Protein AF-A0A3C0GBS0-F1 (afdb_monomer)

Solvent-accessible surface area (backbone atoms only — not comparable to full-atom values): 14438 Å² total; per-residue (Å²): 130,91,87,61,101,63,53,74,68,55,52,52,36,52,54,53,23,63,65,28,54,64,51,6,51,81,78,34,72,90,53,14,66,63,43,13,46,50,54,47,49,54,54,41,52,76,70,68,55,56,69,68,63,50,49,54,25,48,50,40,38,49,49,36,77,45,90,68,83,64,88,48,73,69,35,23,46,39,34,36,63,70,51,45,59,59,36,38,94,57,34,73,56,54,54,50,50,52,49,54,50,40,48,75,70,72,44,94,72,72,57,72,62,60,48,45,50,53,49,45,46,41,56,71,74,74,50,79,67,68,36,69,68,45,47,74,71,29,45,63,44,29,52,50,50,45,51,51,48,53,53,50,50,54,51,52,54,52,48,52,54,49,51,54,50,51,54,51,54,61,68,76,42,56,64,60,57,51,54,50,48,55,54,51,50,52,53,49,54,52,52,53,49,54,52,46,40,53,52,26,52,51,50,43,53,52,42,50,54,51,50,54,51,41,60,72,62,48,54,77,50,55,79,41,86,90,35,57,81,54,50,64,63,49,53,54,51,51,52,53,43,51,53,52,38,54,53,27,56,58,69,57,50,79,83,80,79,89,123

pLDDT: mean 87.29, std 10.19, range [36.88, 96.12]

Mean predicted aligned error: 13.68 Å

Secondary structure (DSSP, 8-state):
--SS---HHHHHHHHHHHHHTTGGGGT-STTHHHHHHHHHHHHHHHTT--HHHHHHHHHHHHHHHSSSPP-SHHHHHHHHHHHGGGG-TTHHHHHHHHHHHHHHTT-----HHHHHHHHHHIIIII----SHHHHHHHHHHHHHHHHHHHHHHHHHHHHHHHHHHHHHHHHH-HHHHHHHHHHHHHHHHHHHHHHHHHHHHHHHHHHHHHHHHHHHHTHHHHTSGGGGGGHHHHHHHHHHHHHHHHHHHHHHS------

Sequence (259 aa):
METTDLTNVEVNSILIATWFMHSGFAVNYENHLNESLNLATDFLKNNGIDNENINKVLELITSAWGKDEPKSESEKIMKDVRTWFYASSDFEELLQLLRLELENFNKSVPDIDTWRLDYVEELRVRHRFYSDYAKENWQEQKEDNILSLISRLQKAEKTEKKEVLKARLKDESPQRAIQSLYRIELRNHIKLSDIADTKANILLSVNAIIISLLLANLLPKLDSPSNSYLIYPTVIFVLFSIASMIMSVLATRPKVDNA

Structure (mmCIF, N/CA/C/O backbone):
data_AF-A0A3C0GBS0-F1
#
_entry.id   AF-A0A3C0GBS0-F1
#
loop_
_atom_site.group_PDB
_atom_site.id
_atom_site.type_symbol
_atom_site.label_atom_id
_atom_site.label_alt_id
_atom_site.label_comp_id
_atom_site.label_asym_id
_atom_site.label_entity_id
_atom_site.label_seq_id
_atom_site.pdbx_PDB_ins_code
_atom_site.Cartn_x
_atom_site.Cartn_y
_atom_site.Cartn_z
_atom_site.occupancy
_atom_site.B_iso_or_equiv
_atom_site.auth_seq_id
_atom_site.auth_comp_id
_atom_site.auth_asym_id
_atom_site.auth_atom_id
_atom_site.pdbx_PDB_model_num
ATOM 1 N N . MET A 1 1 ? -14.561 -16.022 22.738 1.00 47.03 1 MET A N 1
ATOM 2 C CA . MET A 1 1 ? -15.507 -15.570 23.783 1.00 47.03 1 MET A CA 1
ATOM 3 C C . MET A 1 1 ? -15.629 -16.556 24.952 1.00 47.03 1 MET A C 1
ATOM 5 O O . MET A 1 1 ? -16.200 -16.168 25.953 1.00 47.03 1 MET A O 1
ATOM 9 N N . GLU A 1 2 ? -15.075 -17.778 24.883 1.00 39.88 2 GLU A N 1
ATOM 10 C CA . GLU A 1 2 ? -15.151 -18.775 25.979 1.00 39.88 2 GLU A CA 1
ATOM 11 C C . GLU A 1 2 ? -14.055 -18.650 27.061 1.00 39.88 2 GLU A C 1
ATOM 13 O O . GLU A 1 2 ? -14.042 -19.436 28.000 1.00 39.88 2 GLU A O 1
ATOM 18 N N . THR A 1 3 ? -13.127 -17.693 26.954 1.00 44.59 3 THR A N 1
ATOM 19 C CA . THR A 1 3 ? -11.916 -17.640 27.801 1.00 44.59 3 THR A CA 1
ATOM 20 C C . THR A 1 3 ? -11.884 -16.492 28.810 1.00 44.59 3 THR A C 1
ATOM 22 O O . THR A 1 3 ? -10.869 -16.303 29.473 1.00 44.59 3 THR A O 1
ATOM 25 N N . THR A 1 4 ? -12.958 -15.715 28.942 1.00 53.72 4 THR A N 1
ATOM 26 C CA . THR A 1 4 ? -13.029 -14.585 29.878 1.00 53.72 4 THR A CA 1
ATOM 27 C C . THR A 1 4 ? -14.162 -14.798 30.880 1.00 53.72 4 THR A C 1
ATOM 29 O O . THR A 1 4 ? -15.286 -15.080 30.471 1.00 53.72 4 THR A O 1
ATOM 32 N N . ASP A 1 5 ? -13.865 -14.644 32.178 1.00 58.81 5 ASP A N 1
ATOM 33 C CA . ASP A 1 5 ? -14.805 -14.678 33.321 1.00 58.81 5 ASP A CA 1
ATOM 34 C C . ASP A 1 5 ? -15.786 -13.482 33.287 1.00 58.81 5 ASP A C 1
ATOM 36 O O . ASP A 1 5 ? -15.882 -12.682 34.216 1.00 58.81 5 ASP A O 1
ATOM 40 N N . LEU A 1 6 ? -16.495 -13.305 32.172 1.00 64.81 6 LEU A N 1
ATOM 41 C CA . LEU A 1 6 ? -17.486 -12.254 31.983 1.00 64.81 6 LEU A CA 1
ATOM 42 C C . LEU A 1 6 ? -18.871 -12.787 32.314 1.00 64.81 6 LEU A C 1
ATOM 44 O O . LEU A 1 6 ? -19.249 -13.906 31.958 1.00 64.81 6 LEU A O 1
ATOM 48 N N . THR A 1 7 ? -19.669 -11.953 32.968 1.00 71.25 7 THR A N 1
ATOM 49 C CA . THR A 1 7 ? -21.075 -12.277 33.200 1.00 71.25 7 THR A CA 1
ATOM 50 C C . THR A 1 7 ? -21.844 -12.290 31.872 1.00 71.25 7 THR A C 1
ATOM 52 O O . THR A 1 7 ? -21.538 -11.533 30.950 1.00 71.25 7 THR A O 1
ATOM 55 N N . ASN A 1 8 ? -22.910 -13.093 31.765 1.00 72.00 8 ASN A N 1
ATOM 56 C CA . ASN A 1 8 ? -23.761 -13.120 30.560 1.00 72.00 8 ASN A CA 1
ATOM 57 C C . ASN A 1 8 ? -24.302 -11.726 30.167 1.00 72.00 8 ASN A C 1
ATOM 59 O O . ASN A 1 8 ? -24.538 -11.455 28.991 1.00 72.00 8 ASN A O 1
ATOM 63 N N . VAL A 1 9 ? -24.493 -10.831 31.142 1.00 67.81 9 VAL A N 1
ATOM 64 C CA . VAL A 1 9 ? -24.948 -9.448 30.916 1.00 67.81 9 VAL A CA 1
ATOM 65 C C . VAL A 1 9 ? -23.854 -8.594 30.263 1.00 67.81 9 VAL A C 1
ATOM 67 O O . VAL A 1 9 ? -24.142 -7.816 29.352 1.00 67.81 9 VAL A O 1
ATOM 70 N N . GLU A 1 10 ? -22.594 -8.764 30.667 1.00 78.50 10 GLU A N 1
ATOM 71 C CA . GLU A 1 10 ? -21.453 -8.073 30.053 1.00 78.50 10 GLU A CA 1
ATOM 72 C C . GLU A 1 10 ? -21.195 -8.569 28.631 1.00 78.50 10 GLU A C 1
ATOM 74 O O . GLU A 1 10 ? -21.000 -7.758 27.730 1.00 78.50 10 GLU A O 1
ATOM 79 N N . VAL A 1 11 ? -21.294 -9.881 28.400 1.00 84.69 11 VAL A N 1
ATOM 80 C CA . VAL A 1 11 ? -21.172 -10.481 27.060 1.00 84.69 11 VAL A CA 1
ATOM 81 C C . VAL A 1 11 ? -22.212 -9.902 26.096 1.00 84.69 11 VAL A C 1
ATOM 83 O O . VAL A 1 11 ? -21.865 -9.490 24.988 1.00 84.69 11 VAL A O 1
ATOM 86 N N . ASN A 1 12 ? -23.473 -9.802 26.527 1.00 87.38 12 ASN A N 1
ATOM 87 C CA . ASN A 1 12 ? -24.535 -9.207 25.713 1.00 87.38 12 ASN A CA 1
ATOM 88 C C . ASN A 1 12 ? -24.284 -7.720 25.439 1.00 87.38 12 ASN A C 1
ATOM 90 O O . ASN A 1 12 ? -24.487 -7.257 24.318 1.00 87.38 12 ASN A O 1
ATOM 94 N N . SER A 1 13 ? -23.799 -6.978 26.437 1.00 88.88 13 SER A N 1
ATOM 95 C CA . SER A 1 13 ? -23.481 -5.554 26.287 1.00 88.88 13 SER A CA 1
ATOM 96 C C . SER A 1 13 ? -22.357 -5.327 25.270 1.00 88.88 13 SER A C 1
ATOM 98 O O . SER A 1 13 ? -22.474 -4.453 24.413 1.00 88.88 13 SER A O 1
ATOM 100 N N . ILE A 1 14 ? -21.306 -6.156 25.305 1.00 90.50 14 ILE A N 1
ATOM 101 C CA . ILE A 1 14 ? -20.202 -6.128 24.332 1.00 90.50 14 ILE A CA 1
ATOM 102 C C . ILE A 1 14 ? -20.708 -6.458 22.924 1.00 90.50 14 ILE A C 1
ATOM 104 O O . ILE A 1 14 ? -20.345 -5.777 21.965 1.00 90.50 14 ILE A O 1
ATOM 108 N N . LEU A 1 15 ? -21.560 -7.478 22.780 1.00 91.75 15 LEU A N 1
ATOM 109 C CA . LEU A 1 15 ? -22.094 -7.884 21.479 1.00 91.75 15 LEU A CA 1
ATOM 110 C C . LEU A 1 15 ? -22.925 -6.766 20.839 1.00 91.75 15 LEU A C 1
ATOM 112 O O . LEU A 1 15 ? -22.716 -6.424 19.675 1.00 91.75 15 LEU A O 1
ATOM 116 N N . ILE A 1 16 ? -23.822 -6.158 21.617 1.00 91.75 16 ILE A N 1
ATOM 117 C CA . ILE A 1 16 ? -24.646 -5.037 21.157 1.00 91.75 16 ILE A CA 1
ATOM 118 C C . ILE A 1 16 ? -23.751 -3.846 20.798 1.00 91.75 16 ILE A C 1
ATOM 120 O O . ILE A 1 16 ? -23.901 -3.277 19.717 1.00 91.75 16 ILE A O 1
ATOM 124 N N . ALA A 1 17 ? -22.784 -3.497 21.652 1.00 93.31 17 ALA A N 1
ATOM 125 C CA . ALA A 1 17 ? -21.837 -2.422 21.363 1.00 93.31 17 ALA A CA 1
ATOM 126 C C . ALA A 1 17 ? -21.079 -2.671 20.047 1.00 93.31 17 ALA A C 1
ATOM 128 O O . ALA A 1 17 ? -20.947 -1.762 19.229 1.00 93.31 17 ALA A O 1
ATOM 129 N N . THR A 1 18 ? -20.659 -3.915 19.799 1.00 93.50 18 THR A N 1
ATOM 130 C CA . THR A 1 18 ? -19.964 -4.327 18.569 1.00 93.50 18 THR A CA 1
ATOM 131 C C . THR A 1 18 ? -20.835 -4.148 17.325 1.00 93.50 18 THR A C 1
ATOM 133 O O . THR A 1 18 ? -20.349 -3.685 16.297 1.00 93.50 18 THR A O 1
ATOM 136 N N . TRP A 1 19 ? -22.132 -4.459 17.391 1.00 92.94 19 TRP A N 1
ATOM 137 C CA . TRP A 1 19 ? -23.036 -4.260 16.251 1.00 92.94 19 TRP A CA 1
ATOM 138 C C . TRP A 1 19 ? -23.253 -2.785 15.920 1.00 92.94 19 TRP A C 1
ATOM 140 O O . TRP A 1 19 ? -23.293 -2.410 14.748 1.00 92.94 19 TRP A O 1
ATOM 150 N N . PHE A 1 20 ? -23.377 -1.937 16.942 1.00 93.81 20 PHE A N 1
ATOM 151 C CA . PHE A 1 20 ? -23.708 -0.529 16.739 1.00 93.81 20 PHE A CA 1
ATOM 152 C C . PHE A 1 20 ? -22.493 0.382 16.543 1.00 93.81 20 PHE A C 1
ATOM 154 O O . PHE A 1 20 ? -22.665 1.468 15.994 1.00 93.81 20 PHE A O 1
ATOM 161 N N . MET A 1 21 ? -21.270 -0.030 16.897 1.00 92.69 21 MET A N 1
ATOM 162 C CA . MET A 1 21 ? -20.093 0.855 16.874 1.00 92.69 21 MET A CA 1
ATOM 163 C C . MET A 1 21 ? -19.806 1.508 15.511 1.00 92.69 21 MET A C 1
ATOM 165 O O . MET A 1 21 ? -19.344 2.649 15.473 1.00 92.69 21 MET A O 1
ATOM 169 N N . HIS A 1 22 ? -20.095 0.809 14.408 1.00 92.00 22 HIS A N 1
ATOM 170 C CA . HIS A 1 22 ? -19.895 1.292 13.037 1.00 92.00 22 HIS A CA 1
ATOM 171 C C . HIS A 1 22 ? -21.199 1.749 12.362 1.00 92.00 22 HIS A C 1
ATOM 173 O O . HIS A 1 22 ? -21.159 2.284 11.257 1.00 92.00 22 HIS A O 1
ATOM 179 N N . SER A 1 23 ? -22.357 1.566 13.004 1.00 93.12 23 SER A N 1
ATOM 180 C CA . SER A 1 23 ? -23.668 1.826 12.389 1.00 93.12 23 SER A CA 1
ATOM 181 C C . SER A 1 23 ? -23.866 3.287 11.969 1.00 93.12 23 SER A C 1
ATOM 183 O O . SER A 1 23 ? -24.476 3.558 10.936 1.00 93.12 23 SER A O 1
ATOM 185 N N . GLY A 1 24 ? -23.278 4.234 12.700 1.00 91.62 24 GLY A N 1
ATOM 186 C CA . GLY A 1 24 ? -23.374 5.657 12.404 1.00 91.62 24 GLY A CA 1
ATOM 187 C C . GLY A 1 24 ? -22.706 6.086 11.098 1.00 91.62 24 GLY A C 1
ATOM 188 O O . GLY A 1 24 ? -23.105 7.107 10.537 1.00 91.62 24 GLY A O 1
ATOM 189 N N . PHE A 1 25 ? -21.773 5.296 10.544 1.00 91.00 25 PHE A N 1
ATOM 190 C CA . PHE A 1 25 ? -21.195 5.576 9.221 1.00 91.00 25 PHE A CA 1
ATOM 191 C C . PHE A 1 25 ? -22.247 5.551 8.103 1.00 91.00 25 PHE A C 1
ATOM 193 O O . PHE A 1 25 ? -22.072 6.231 7.096 1.00 91.00 25 PHE A O 1
ATOM 200 N N . ALA A 1 26 ? -23.356 4.823 8.287 1.00 91.31 26 ALA A N 1
ATOM 201 C CA . ALA A 1 26 ? -24.461 4.793 7.329 1.00 91.31 26 ALA A CA 1
ATOM 202 C C . ALA A 1 26 ? -25.272 6.103 7.292 1.00 91.31 26 ALA A C 1
ATOM 204 O O . ALA A 1 26 ? -25.971 6.359 6.314 1.00 91.31 26 ALA A O 1
ATOM 205 N N . VAL A 1 27 ? -25.197 6.917 8.350 1.00 91.56 27 VAL A N 1
ATOM 206 C CA . VAL A 1 27 ? -25.959 8.168 8.486 1.00 91.56 27 VAL A CA 1
ATOM 207 C C . VAL A 1 27 ? -25.070 9.371 8.195 1.00 91.56 27 VAL A C 1
ATOM 209 O O . VAL A 1 27 ? -25.410 10.217 7.370 1.00 91.56 27 VAL A O 1
ATOM 212 N N . ASN A 1 28 ? -23.921 9.457 8.868 1.00 90.31 28 ASN A N 1
ATOM 213 C CA . ASN A 1 28 ? -22.987 10.561 8.711 1.00 90.31 28 ASN A CA 1
ATOM 214 C C . ASN A 1 28 ? -21.557 10.083 8.963 1.00 90.31 28 ASN A C 1
ATOM 216 O O . ASN A 1 28 ? -21.224 9.651 10.062 1.00 90.31 28 ASN A O 1
ATOM 220 N N . TYR A 1 29 ? -20.692 10.219 7.959 1.00 87.19 29 TYR A N 1
ATOM 221 C CA . TYR A 1 29 ? -19.301 9.782 8.049 1.00 87.19 29 TYR A CA 1
ATOM 222 C C . TYR A 1 29 ? -18.487 10.566 9.095 1.00 87.19 29 TYR A C 1
ATOM 224 O O . TYR A 1 29 ? -17.715 9.988 9.862 1.00 87.19 29 TYR A O 1
ATOM 232 N N . GLU A 1 30 ? -18.660 11.888 9.166 1.00 87.88 30 GLU A N 1
ATOM 233 C CA . GLU A 1 30 ? -17.904 12.743 10.092 1.00 87.88 30 GLU A CA 1
ATOM 234 C C . GLU A 1 30 ? -18.424 12.635 11.527 1.00 87.88 30 GLU A C 1
ATOM 236 O O . GLU A 1 30 ? -17.636 12.606 12.470 1.00 87.88 30 GLU A O 1
ATOM 241 N N . ASN A 1 31 ? -19.744 12.513 11.686 1.00 91.62 31 ASN A N 1
ATOM 242 C CA . ASN A 1 31 ? -20.414 12.425 12.984 1.00 91.62 31 ASN A CA 1
ATOM 243 C C . ASN A 1 31 ? -20.781 10.984 13.389 1.00 91.62 31 ASN A C 1
ATOM 245 O O . ASN A 1 31 ? -21.651 10.787 14.238 1.00 91.62 31 ASN A O 1
ATOM 249 N N . HIS A 1 32 ? -20.134 9.974 12.794 1.00 92.50 32 HIS A N 1
ATOM 250 C CA . HIS A 1 32 ? -20.523 8.565 12.934 1.00 92.50 32 HIS A CA 1
ATOM 251 C C . HIS A 1 32 ? -20.622 8.109 14.394 1.00 92.50 32 HIS A C 1
ATOM 253 O O . HIS A 1 32 ? -21.493 7.313 14.719 1.00 92.50 32 HIS A O 1
ATOM 259 N N . LEU A 1 33 ? -19.780 8.626 15.295 1.00 92.69 33 LEU A N 1
ATOM 260 C CA . LEU A 1 33 ? -19.829 8.252 16.708 1.00 92.69 33 LEU A CA 1
ATOM 261 C C . LEU A 1 33 ? -21.163 8.641 17.361 1.00 92.69 33 LEU A C 1
ATOM 263 O O . LEU A 1 33 ? -21.812 7.795 17.969 1.00 92.69 33 LEU A O 1
ATOM 267 N N . ASN A 1 34 ? -21.596 9.895 17.211 1.00 94.12 34 ASN A N 1
ATOM 268 C CA . ASN A 1 34 ? -22.851 10.361 17.805 1.00 94.12 34 ASN A CA 1
ATOM 269 C C . ASN A 1 34 ? -24.060 9.670 17.163 1.00 94.12 34 ASN A C 1
ATOM 271 O O . ASN A 1 34 ? -24.994 9.299 17.869 1.00 94.12 34 ASN A O 1
ATOM 275 N N . GLU A 1 35 ? -24.022 9.431 15.849 1.00 95.00 35 GLU A N 1
ATOM 276 C CA . GLU A 1 35 ? -25.087 8.689 15.166 1.00 95.00 35 GLU A CA 1
ATOM 277 C C . GLU A 1 35 ? -25.162 7.229 15.636 1.00 95.00 35 GLU A C 1
ATOM 279 O O . GLU A 1 35 ? -26.254 6.732 15.905 1.00 95.00 35 GLU A O 1
ATOM 284 N N . SER A 1 36 ? -24.022 6.553 15.832 1.00 94.44 36 SER A N 1
ATOM 285 C CA . SER A 1 36 ? -23.977 5.200 16.408 1.00 94.44 36 SER A CA 1
ATOM 286 C C . SER A 1 36 ? -24.600 5.156 17.808 1.00 94.44 36 SER A C 1
ATOM 288 O O . SER A 1 36 ? -25.346 4.229 18.122 1.00 94.44 36 SER A O 1
ATOM 290 N N . LEU A 1 37 ? -24.325 6.162 18.649 1.00 93.81 37 LEU A N 1
ATOM 291 C CA . LEU A 1 37 ? -24.895 6.262 19.997 1.00 93.81 37 LEU A CA 1
ATOM 292 C C . LEU A 1 37 ? -26.411 6.503 19.961 1.00 93.81 37 LEU A C 1
ATOM 294 O O . LEU A 1 37 ? -27.146 5.879 20.730 1.00 93.81 37 LEU A O 1
ATOM 298 N N . ASN A 1 38 ? -26.891 7.357 19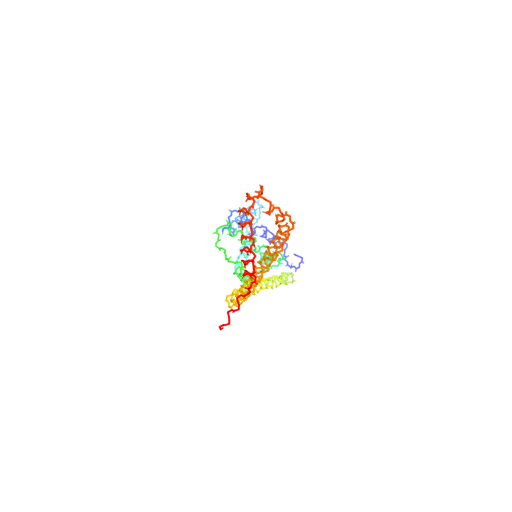.054 1.00 94.44 38 ASN A N 1
ATOM 299 C CA . ASN A 1 38 ? -28.321 7.607 18.866 1.00 94.44 38 ASN A CA 1
ATOM 300 C C . ASN A 1 38 ? -29.049 6.335 18.411 1.00 94.44 38 ASN A C 1
ATOM 302 O O . ASN A 1 38 ? -30.026 5.930 19.040 1.00 94.44 38 ASN A O 1
ATOM 306 N N . LEU A 1 39 ? -28.523 5.649 17.390 1.00 94.00 39 LEU A N 1
ATOM 307 C CA . LEU A 1 39 ? -29.093 4.402 16.869 1.00 94.00 39 LEU A CA 1
ATOM 308 C C . LEU A 1 39 ? -29.138 3.299 17.934 1.00 94.00 39 LEU A C 1
ATOM 310 O O . LEU A 1 39 ? -30.162 2.628 18.082 1.00 94.00 39 LEU A O 1
ATOM 314 N N . ALA A 1 40 ? -28.058 3.135 18.705 1.00 93.88 40 ALA A N 1
ATOM 315 C CA . ALA A 1 40 ? -28.015 2.177 19.807 1.00 93.88 40 ALA A CA 1
ATOM 316 C C . ALA A 1 40 ? -29.043 2.520 20.896 1.00 93.88 40 ALA A C 1
ATOM 318 O O . ALA A 1 40 ? -29.756 1.641 21.381 1.00 93.88 40 ALA A O 1
ATOM 319 N N . THR A 1 41 ? -29.157 3.802 21.257 1.00 93.88 41 THR A N 1
ATOM 320 C CA . THR A 1 41 ? -30.106 4.279 22.272 1.00 93.88 41 THR A CA 1
ATOM 321 C C . THR A 1 41 ? -31.548 4.019 21.852 1.00 93.88 41 THR A C 1
ATOM 323 O O . THR A 1 41 ? -32.328 3.478 22.638 1.00 93.88 41 THR A O 1
ATOM 326 N N . ASP A 1 42 ? -31.906 4.379 20.621 1.00 94.25 42 ASP A N 1
ATOM 327 C CA . ASP A 1 42 ? -33.261 4.210 20.100 1.00 94.25 42 ASP A CA 1
ATOM 328 C C . ASP A 1 42 ? -33.628 2.730 19.992 1.00 94.25 42 ASP A C 1
ATOM 330 O O . ASP A 1 42 ? -34.711 2.323 20.419 1.00 94.25 42 ASP A O 1
ATOM 334 N N . PHE A 1 43 ? -32.706 1.894 19.503 1.00 94.31 43 PHE A N 1
ATOM 335 C CA . PHE A 1 43 ? -32.910 0.451 19.443 1.00 94.31 43 PHE A CA 1
ATOM 336 C C . PHE A 1 43 ? -33.148 -0.146 20.835 1.00 94.31 43 PHE A C 1
ATOM 338 O O . PHE A 1 43 ? -34.116 -0.881 21.032 1.00 94.31 43 PHE A O 1
ATOM 345 N N . LEU A 1 44 ? -32.311 0.182 21.820 1.00 92.81 44 LEU A N 1
ATOM 346 C CA . LEU A 1 44 ? -32.420 -0.395 23.161 1.00 92.81 44 LEU A CA 1
ATOM 347 C C . LEU A 1 44 ? -33.664 0.087 23.917 1.00 92.81 44 LEU A C 1
ATOM 349 O O . LEU A 1 44 ? -34.328 -0.721 24.571 1.00 92.81 44 LEU A O 1
ATOM 353 N N . LYS A 1 45 ? -34.033 1.368 23.777 1.00 93.31 45 LYS A N 1
ATOM 354 C CA . LYS A 1 45 ? -35.274 1.911 24.351 1.00 93.31 45 LYS A CA 1
ATOM 355 C C . LYS A 1 45 ? -36.511 1.246 23.758 1.00 93.31 45 LYS A C 1
ATOM 357 O O . LYS A 1 45 ? -37.412 0.869 24.503 1.00 93.31 45 LYS A O 1
ATOM 362 N N . ASN A 1 46 ? -36.536 1.046 22.440 1.00 93.50 46 ASN A N 1
ATOM 363 C CA . ASN A 1 46 ? -37.650 0.379 21.760 1.00 93.50 46 ASN A CA 1
ATOM 364 C C . ASN A 1 46 ? -37.803 -1.094 22.173 1.00 93.50 46 ASN A C 1
ATOM 366 O O . ASN A 1 46 ? -38.905 -1.632 22.115 1.00 93.50 46 ASN A O 1
ATOM 370 N N . ASN A 1 47 ? -36.722 -1.731 22.632 1.00 91.81 47 ASN A N 1
ATOM 371 C CA . ASN A 1 47 ? -36.733 -3.093 23.169 1.00 91.81 47 ASN A CA 1
ATOM 372 C C . ASN A 1 47 ? -36.982 -3.158 24.691 1.00 91.81 47 ASN A C 1
ATOM 374 O O . ASN A 1 47 ? -36.959 -4.244 25.265 1.00 91.81 47 ASN A O 1
ATOM 378 N N . GLY A 1 48 ? -37.239 -2.024 25.354 1.00 89.75 48 GLY A N 1
ATOM 379 C CA . GLY A 1 48 ? -37.601 -1.982 26.774 1.00 89.75 48 GLY A CA 1
ATOM 380 C C . GLY A 1 48 ? -36.448 -2.256 27.745 1.00 89.75 48 GLY A C 1
ATOM 381 O O . GLY A 1 48 ? -36.704 -2.678 28.872 1.00 89.75 48 GLY A O 1
ATOM 382 N N . ILE A 1 49 ? -35.197 -2.037 27.328 1.00 90.88 49 ILE A N 1
ATOM 383 C CA . ILE A 1 49 ? -34.025 -2.192 28.203 1.00 90.88 49 ILE A CA 1
ATOM 384 C C . ILE A 1 49 ? -33.919 -1.000 29.164 1.00 90.88 49 ILE A C 1
ATOM 386 O O . ILE A 1 49 ? -34.257 0.135 28.822 1.00 90.88 49 ILE A O 1
ATOM 390 N N . ASP A 1 50 ? -33.464 -1.259 30.389 1.00 90.19 50 ASP A N 1
ATOM 391 C CA . ASP A 1 50 ? -33.257 -0.241 31.413 1.00 90.19 50 ASP A CA 1
ATOM 392 C C . ASP A 1 50 ? -32.132 0.744 31.051 1.00 90.19 50 ASP A C 1
ATOM 394 O O . ASP A 1 50 ? -31.148 0.410 30.389 1.00 90.19 50 ASP A O 1
ATOM 398 N N . ASN A 1 51 ? -32.258 1.981 31.537 1.00 88.94 51 ASN A N 1
ATOM 399 C CA . ASN A 1 51 ? -31.289 3.039 31.244 1.00 88.94 51 ASN A CA 1
ATOM 400 C C . ASN A 1 51 ? -29.875 2.733 31.773 1.00 88.94 51 ASN A C 1
ATOM 402 O O . ASN A 1 51 ? -28.911 3.267 31.231 1.00 88.94 51 ASN A O 1
ATOM 406 N N . GLU A 1 52 ? -29.724 1.900 32.808 1.00 88.81 52 GLU A N 1
ATOM 407 C CA . GLU A 1 52 ? -28.404 1.557 33.351 1.00 88.81 52 GLU A CA 1
ATOM 408 C C . GLU A 1 52 ? -27.616 0.693 32.357 1.00 88.81 52 GLU A C 1
ATOM 410 O O . GLU A 1 52 ? -26.469 1.005 32.032 1.00 88.81 52 GLU A O 1
ATOM 415 N N . ASN A 1 53 ? -28.245 -0.348 31.812 1.00 87.38 53 ASN A N 1
ATOM 416 C CA . ASN A 1 53 ? -27.643 -1.207 30.796 1.00 87.38 53 ASN A CA 1
ATOM 417 C C . ASN A 1 53 ? -27.453 -0.485 29.456 1.00 87.38 53 ASN A C 1
ATOM 419 O O . ASN A 1 53 ? -26.448 -0.714 28.784 1.00 87.38 53 ASN A O 1
ATOM 423 N N . ILE A 1 54 ? -28.352 0.439 29.093 1.00 90.88 54 ILE A N 1
ATOM 424 C CA . ILE A 1 54 ? -28.150 1.316 27.929 1.00 90.88 54 ILE A CA 1
ATOM 425 C C . ILE A 1 54 ? -26.866 2.129 28.096 1.00 90.88 54 ILE A C 1
ATOM 427 O O . ILE A 1 54 ? -26.019 2.119 27.205 1.00 90.88 54 ILE A O 1
ATOM 431 N N . ASN A 1 55 ? -26.683 2.780 29.247 1.00 91.44 55 ASN A N 1
ATOM 432 C CA . ASN A 1 55 ? -25.494 3.592 29.497 1.00 91.44 55 ASN A CA 1
ATOM 433 C C . ASN A 1 55 ? -24.205 2.764 29.419 1.00 91.44 55 ASN A C 1
ATOM 435 O O . ASN A 1 55 ? -23.248 3.219 28.800 1.00 91.44 55 ASN A O 1
ATOM 439 N N . LYS A 1 56 ? -24.199 1.523 29.931 1.00 90.12 56 LYS A N 1
ATOM 440 C CA . LYS A 1 56 ? -23.047 0.609 29.796 1.00 90.12 56 LYS A CA 1
ATOM 441 C C . LYS A 1 56 ? -22.682 0.350 28.331 1.00 90.12 56 LYS A C 1
ATOM 443 O O . LYS A 1 56 ? -21.511 0.407 27.972 1.00 90.12 56 LYS A O 1
ATOM 448 N N . VAL A 1 57 ? -23.667 0.100 27.464 1.00 92.56 57 VAL A N 1
ATOM 449 C CA . VAL A 1 57 ? -23.424 -0.105 26.022 1.00 92.56 57 VAL A CA 1
ATOM 450 C C . VAL A 1 57 ? -22.875 1.164 25.363 1.00 92.56 57 VAL A C 1
ATOM 452 O O . VAL A 1 57 ? -21.923 1.091 24.587 1.00 92.56 57 VAL A O 1
ATOM 455 N N . LEU A 1 58 ? -23.441 2.331 25.679 1.00 92.88 58 LEU A N 1
ATOM 456 C CA . LEU A 1 58 ? -22.995 3.612 25.120 1.00 92.88 58 LEU A CA 1
ATOM 457 C C . LEU A 1 58 ? -21.569 3.972 25.563 1.00 92.88 58 LEU A C 1
ATOM 459 O O . LEU A 1 58 ? -20.774 4.464 24.757 1.00 92.88 58 LEU A O 1
ATOM 463 N N . GLU A 1 59 ? -21.222 3.686 26.818 1.00 92.75 59 GLU A N 1
ATOM 464 C CA . GLU A 1 59 ? -19.865 3.844 27.342 1.00 92.75 59 GLU A CA 1
ATOM 465 C C . GLU A 1 59 ? -18.872 2.941 26.604 1.00 92.75 59 GLU A C 1
ATOM 467 O O . GLU A 1 59 ? -17.822 3.430 26.191 1.00 92.75 59 GLU A O 1
ATOM 472 N N . LEU A 1 60 ? -19.226 1.675 26.337 1.00 93.12 60 LEU A N 1
ATOM 473 C CA . LEU A 1 60 ? -18.386 0.751 25.562 1.00 93.12 60 LEU A CA 1
ATOM 474 C C . LEU A 1 60 ? -18.163 1.229 24.121 1.00 93.12 60 LEU A C 1
ATOM 476 O O . LEU A 1 60 ? -17.037 1.207 23.620 1.00 93.12 60 LEU A O 1
ATOM 480 N N . ILE A 1 61 ? -19.215 1.699 23.443 1.00 93.44 61 ILE A N 1
ATOM 481 C CA . ILE A 1 61 ? -19.081 2.265 22.091 1.00 93.44 61 ILE A CA 1
ATOM 482 C C . ILE A 1 61 ? -18.131 3.469 22.128 1.00 93.44 61 ILE A C 1
ATOM 484 O O . ILE A 1 61 ? -17.224 3.574 21.302 1.00 93.44 61 ILE A O 1
ATOM 488 N N . THR A 1 62 ? -18.286 4.351 23.115 1.00 92.62 62 THR A N 1
ATOM 489 C CA . THR A 1 62 ? -17.450 5.550 23.258 1.00 92.62 62 THR A CA 1
ATOM 490 C C . THR A 1 62 ? -15.994 5.195 23.573 1.00 92.62 62 THR A C 1
ATOM 492 O O . THR A 1 62 ? -15.074 5.743 22.961 1.00 92.62 62 THR A O 1
ATOM 495 N N . SER A 1 63 ? -15.755 4.237 24.474 1.00 92.69 63 SER A N 1
ATOM 496 C CA . SER A 1 63 ? -14.409 3.805 24.867 1.00 92.69 63 SER A CA 1
ATOM 497 C C . SER A 1 63 ? -13.641 3.155 23.716 1.00 92.69 63 SER A C 1
ATOM 499 O O . SER A 1 63 ? -12.415 3.278 23.654 1.00 92.69 63 SER A O 1
ATOM 501 N N . ALA A 1 64 ? -14.350 2.491 22.794 1.00 90.06 64 ALA A N 1
ATOM 502 C CA . ALA A 1 64 ? -13.766 1.894 21.596 1.00 90.06 64 ALA A CA 1
ATOM 503 C C . ALA A 1 64 ? -13.047 2.951 20.745 1.00 90.06 64 ALA A C 1
ATOM 505 O O . ALA A 1 64 ? -11.910 2.751 20.319 1.00 90.06 64 ALA A O 1
ATOM 506 N N . TRP A 1 65 ? -13.703 4.093 20.522 1.00 88.62 65 TRP A N 1
ATOM 507 C CA . TRP A 1 65 ? -13.202 5.191 19.690 1.00 88.62 65 TRP A CA 1
ATOM 508 C C . TRP A 1 65 ? -12.297 6.174 20.447 1.00 88.62 65 TRP A C 1
ATOM 510 O O . TRP A 1 65 ? -11.538 6.917 19.822 1.00 88.62 65 TRP A O 1
ATOM 520 N N . GLY A 1 66 ? -12.351 6.173 21.781 1.00 85.94 66 GLY A N 1
ATOM 521 C CA . GLY A 1 66 ? -11.528 7.018 22.643 1.00 85.94 66 GLY A CA 1
ATOM 522 C C . GLY A 1 66 ? -10.041 6.640 22.658 1.00 85.94 66 GLY A C 1
ATOM 523 O O . GLY A 1 66 ? -9.662 5.488 22.434 1.00 85.94 66 GLY A O 1
ATOM 524 N N . LYS A 1 67 ? -9.183 7.618 22.979 1.00 83.69 67 LYS A N 1
ATOM 525 C CA . LYS A 1 67 ? -7.721 7.438 23.102 1.00 83.69 67 LYS A CA 1
ATOM 526 C C . LYS A 1 67 ? -7.264 6.975 24.489 1.00 83.69 67 LYS A C 1
ATOM 528 O O . LYS A 1 67 ? -6.109 6.592 24.639 1.00 83.69 67 LYS A O 1
ATOM 533 N N . ASP A 1 68 ? -8.151 7.011 25.477 1.00 87.69 68 ASP A N 1
ATOM 534 C CA . ASP A 1 68 ? -7.830 6.674 26.867 1.00 87.69 68 ASP A CA 1
ATOM 535 C C . ASP A 1 68 ? -7.517 5.184 27.039 1.00 87.69 68 ASP A C 1
ATOM 537 O O . ASP A 1 68 ? -7.968 4.359 26.246 1.00 87.69 68 ASP A O 1
ATOM 541 N N . GLU A 1 69 ? -6.761 4.812 28.073 1.00 86.12 69 GLU A N 1
ATOM 542 C CA . GLU A 1 69 ? -6.535 3.396 28.383 1.00 86.12 69 GLU A CA 1
ATOM 543 C C . GLU A 1 69 ? -7.822 2.734 28.918 1.00 86.12 69 GLU A C 1
ATOM 545 O O . GLU A 1 69 ? -8.573 3.370 29.665 1.00 86.12 69 GLU A O 1
ATOM 550 N N . PRO A 1 70 ? -8.101 1.472 28.533 1.00 88.75 70 PRO A N 1
ATOM 551 C CA . PRO A 1 70 ? -9.293 0.760 28.983 1.00 88.75 70 PRO A CA 1
ATOM 552 C C . PRO A 1 70 ? -9.243 0.500 30.491 1.00 88.75 70 PRO A C 1
ATOM 554 O O . PRO A 1 70 ? -8.241 0.007 31.014 1.00 88.75 70 PRO A O 1
ATOM 557 N N . LYS A 1 71 ? -10.344 0.798 31.183 1.00 88.69 71 LYS A N 1
ATOM 558 C CA . LYS A 1 71 ? -10.473 0.643 32.641 1.00 88.69 71 LYS A CA 1
ATOM 559 C C . LYS A 1 71 ? -11.021 -0.724 33.040 1.00 88.69 71 LYS A C 1
ATOM 561 O O . LYS A 1 71 ? -10.695 -1.224 34.114 1.00 88.69 71 LYS A O 1
ATOM 566 N N . SER A 1 72 ? -11.845 -1.318 32.182 1.00 88.19 72 SER A N 1
ATOM 567 C CA . SER A 1 72 ? -12.514 -2.602 32.405 1.00 88.19 72 SER A CA 1
ATOM 568 C C . SER A 1 72 ? -12.121 -3.643 31.354 1.00 88.19 72 SER A C 1
ATOM 570 O O . SER A 1 72 ? -11.621 -3.305 30.281 1.00 88.19 72 SER A O 1
ATOM 572 N N . GLU A 1 73 ? -12.353 -4.925 31.648 1.00 88.25 73 GLU A N 1
ATOM 573 C CA . GLU A 1 73 ? -12.079 -6.012 30.697 1.00 88.25 73 GLU A CA 1
ATOM 574 C C . GLU A 1 73 ? -12.936 -5.885 29.427 1.00 88.25 73 GLU A C 1
ATOM 576 O O . GLU A 1 73 ? -12.438 -6.042 28.313 1.00 88.25 73 GLU A O 1
ATOM 581 N N . SER A 1 74 ? -14.198 -5.480 29.577 1.00 89.94 74 SER A N 1
ATOM 582 C CA . SER A 1 74 ? -15.109 -5.199 28.463 1.00 89.94 74 SER A CA 1
ATOM 583 C C . SER A 1 74 ? -14.591 -4.081 27.551 1.00 89.94 74 SER A C 1
ATOM 585 O O . SER A 1 74 ? -14.660 -4.202 26.328 1.00 89.94 74 SER A O 1
ATOM 587 N N . GLU A 1 75 ? -14.006 -3.017 28.114 1.00 91.31 75 GLU A N 1
ATOM 588 C CA . GLU A 1 75 ? -13.384 -1.941 27.328 1.00 91.31 75 GLU A CA 1
ATOM 589 C C . GLU A 1 75 ? -12.128 -2.405 26.580 1.00 91.31 75 GLU A C 1
ATOM 591 O O . GLU A 1 75 ? -11.906 -1.974 25.446 1.00 91.31 75 GLU A O 1
ATOM 596 N N . LYS A 1 76 ? -11.312 -3.285 27.185 1.00 92.06 76 LYS A N 1
ATOM 597 C CA . LYS A 1 76 ? -10.140 -3.878 26.516 1.00 92.06 76 LYS A CA 1
ATOM 598 C C . LYS A 1 76 ? -10.568 -4.646 25.274 1.00 92.06 76 LYS A C 1
ATOM 600 O O . LYS A 1 76 ? -10.041 -4.398 24.193 1.00 92.06 76 LYS A O 1
ATOM 605 N N . ILE A 1 77 ? -11.562 -5.523 25.430 1.00 91.94 77 ILE A N 1
ATOM 606 C CA . ILE A 1 77 ? -12.124 -6.308 24.328 1.00 91.94 77 ILE A CA 1
ATOM 607 C C . ILE A 1 77 ? -12.669 -5.372 23.253 1.00 91.94 77 ILE A C 1
ATOM 609 O O . ILE A 1 77 ? -12.364 -5.548 22.079 1.00 91.94 77 ILE A O 1
ATOM 613 N N . MET A 1 78 ? -13.426 -4.345 23.637 1.00 92.69 78 MET A N 1
ATOM 614 C CA . MET A 1 78 ? -14.042 -3.436 22.676 1.00 92.69 78 MET A CA 1
ATOM 615 C C . MET A 1 78 ? -13.009 -2.639 21.861 1.00 92.69 78 MET A C 1
ATOM 617 O O . MET A 1 78 ? -13.170 -2.456 20.651 1.00 92.69 78 MET A O 1
ATOM 621 N N . LYS A 1 79 ? -11.920 -2.190 22.497 1.00 92.56 79 LYS A N 1
ATOM 622 C CA . LYS A 1 79 ? -10.807 -1.533 21.798 1.00 92.56 79 LYS A CA 1
ATOM 623 C C . LYS A 1 79 ? -10.093 -2.480 20.843 1.00 92.56 79 LYS A C 1
ATOM 625 O O . LYS A 1 79 ? -9.836 -2.083 19.711 1.00 92.56 79 LYS A O 1
ATOM 630 N N . ASP A 1 80 ? -9.822 -3.709 21.273 1.00 93.31 80 ASP A N 1
ATOM 631 C CA . ASP A 1 80 ? -9.168 -4.708 20.429 1.00 93.31 80 ASP A CA 1
ATOM 632 C C . ASP A 1 80 ? -10.050 -5.096 19.236 1.00 93.31 80 ASP A C 1
ATOM 634 O O . ASP A 1 80 ? -9.563 -5.181 18.113 1.00 93.31 80 ASP A O 1
ATOM 638 N N . VAL A 1 81 ? -11.359 -5.277 19.446 1.00 92.44 81 VAL A N 1
ATOM 639 C CA . VAL A 1 81 ? -12.325 -5.577 18.376 1.00 92.44 81 VAL A CA 1
ATOM 640 C C . VAL A 1 81 ? -12.354 -4.456 17.339 1.00 92.44 81 VAL A C 1
ATOM 642 O O . VAL A 1 81 ? -12.322 -4.734 16.142 1.00 92.44 81 VAL A O 1
ATOM 645 N N . ARG A 1 82 ? -12.328 -3.187 17.770 1.00 92.12 82 ARG A N 1
ATOM 646 C CA . ARG A 1 82 ? -12.238 -2.041 16.851 1.00 92.12 82 ARG A CA 1
ATOM 647 C C . ARG A 1 82 ? -11.000 -2.107 15.959 1.00 92.12 82 ARG A C 1
ATOM 649 O O . ARG A 1 82 ? -11.059 -1.721 14.794 1.00 92.12 82 ARG A O 1
ATO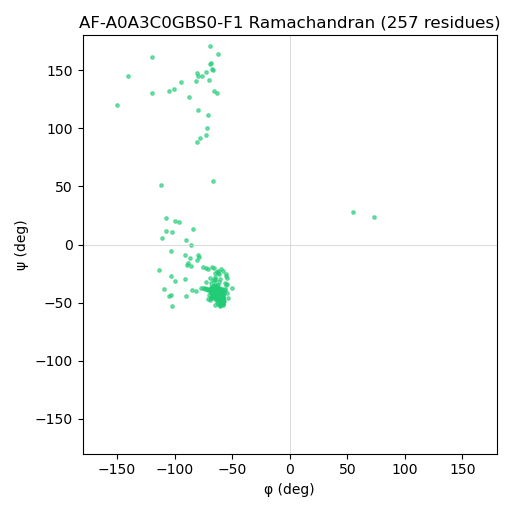M 656 N N . THR A 1 83 ? -9.867 -2.520 16.516 1.00 93.12 83 THR A N 1
ATOM 657 C CA . THR A 1 83 ? -8.563 -2.486 15.843 1.00 93.12 83 THR A CA 1
ATOM 658 C C . THR A 1 83 ? -8.117 -3.847 15.314 1.00 93.12 83 THR A C 1
ATOM 660 O O . THR A 1 83 ? -6.989 -3.979 14.838 1.00 93.12 83 THR A O 1
ATOM 663 N N . TRP A 1 84 ? -9.010 -4.841 15.318 1.00 92.62 84 TRP A N 1
ATOM 664 C CA . TRP A 1 84 ? -8.760 -6.201 14.838 1.00 92.62 84 TRP A CA 1
ATOM 665 C C . TRP A 1 84 ? -8.142 -6.231 13.434 1.00 92.62 84 TRP A C 1
ATOM 667 O O . TRP A 1 84 ? -7.247 -7.030 13.167 1.00 92.62 84 TRP A O 1
ATOM 677 N N . PHE A 1 85 ? -8.567 -5.329 12.545 1.00 93.38 85 PHE A N 1
ATOM 678 C CA . PHE A 1 85 ? -8.113 -5.297 11.153 1.00 93.38 85 PHE A CA 1
ATOM 679 C C . PHE A 1 85 ? -6.593 -5.105 11.003 1.00 93.38 85 PHE A C 1
ATOM 681 O O . PHE A 1 85 ? -6.032 -5.498 9.982 1.00 93.38 85 PHE A O 1
ATOM 688 N N . TYR A 1 86 ? -5.903 -4.568 12.018 1.00 93.94 86 TYR A N 1
ATOM 689 C CA . TYR A 1 86 ? -4.436 -4.499 12.058 1.00 93.94 86 TYR A CA 1
ATOM 690 C C . TYR A 1 86 ? -3.755 -5.868 12.055 1.00 93.94 86 TYR A C 1
ATOM 692 O O . TYR A 1 86 ? -2.596 -5.980 11.658 1.00 93.94 86 TYR A O 1
ATOM 700 N N . ALA A 1 87 ? -4.476 -6.901 12.475 1.00 94.00 87 ALA A N 1
ATOM 701 C CA . ALA A 1 87 ? -4.063 -8.292 12.442 1.00 94.00 87 ALA A CA 1
ATOM 702 C C . ALA A 1 87 ? -4.812 -9.093 11.366 1.00 94.00 87 ALA A C 1
ATOM 704 O O . ALA A 1 87 ? -4.919 -10.310 11.462 1.00 94.00 87 ALA A O 1
ATOM 705 N N . SER A 1 88 ? -5.347 -8.429 10.338 1.00 94.19 88 SER A N 1
ATOM 706 C CA . SER A 1 88 ? -5.867 -9.118 9.157 1.00 94.19 88 SER A CA 1
ATOM 707 C C . SER A 1 88 ? -4.726 -9.510 8.217 1.00 94.19 88 SER A C 1
ATOM 709 O O . SER A 1 88 ? -3.774 -8.746 8.048 1.00 94.19 88 SER A O 1
ATOM 711 N N . SER A 1 89 ? -4.839 -10.661 7.551 1.00 92.69 89 SER A N 1
ATOM 712 C CA . SER A 1 89 ? -3.960 -11.035 6.433 1.00 92.69 89 SER A CA 1
ATOM 713 C C . SER A 1 89 ? -4.061 -10.050 5.266 1.00 92.69 89 SER A C 1
ATOM 715 O O . SER A 1 89 ? -3.084 -9.807 4.560 1.00 92.69 89 SER A O 1
ATOM 717 N N . ASP A 1 90 ? -5.234 -9.437 5.110 1.00 93.31 90 ASP A N 1
ATOM 718 C CA . ASP A 1 90 ? -5.566 -8.534 4.008 1.00 93.31 90 ASP A CA 1
ATOM 719 C C . ASP A 1 90 ? -5.359 -7.066 4.406 1.00 93.31 90 ASP A C 1
ATOM 721 O O . ASP A 1 90 ? -5.898 -6.149 3.790 1.00 93.31 90 ASP A O 1
ATOM 725 N N . PHE A 1 91 ? -4.578 -6.812 5.460 1.00 93.88 91 PHE A N 1
ATOM 726 C CA . PHE A 1 91 ? -4.407 -5.480 6.036 1.00 93.88 91 PHE A CA 1
ATOM 727 C C . PHE A 1 91 ? -3.952 -4.424 5.015 1.00 93.88 91 PHE A C 1
ATOM 729 O O . PHE A 1 91 ? -4.489 -3.320 4.994 1.00 93.88 91 PHE A O 1
ATOM 736 N N . GLU A 1 92 ? -3.014 -4.757 4.125 1.00 91.06 92 GLU A N 1
ATOM 737 C CA . GLU A 1 92 ? -2.557 -3.837 3.070 1.00 91.06 92 GLU A CA 1
ATOM 738 C C . GLU A 1 92 ? -3.674 -3.507 2.064 1.00 91.06 92 GLU A C 1
ATOM 740 O O . GLU A 1 92 ? -3.725 -2.393 1.543 1.00 91.06 92 GLU A O 1
ATOM 745 N N . GLU A 1 93 ? -4.563 -4.460 1.773 1.00 93.06 93 GLU A N 1
ATOM 746 C CA . GLU A 1 93 ? -5.715 -4.230 0.899 1.00 93.06 93 GLU A CA 1
ATOM 747 C C . GLU A 1 93 ? -6.741 -3.336 1.595 1.00 93.06 93 GLU A C 1
ATOM 749 O O . GLU A 1 93 ? -7.147 -2.321 1.033 1.00 93.06 93 GLU A O 1
ATOM 754 N N . LEU A 1 94 ? -7.075 -3.632 2.855 1.00 93.94 94 LEU A N 1
ATOM 755 C CA . LEU A 1 94 ? -7.949 -2.790 3.677 1.00 93.94 94 LEU A CA 1
ATOM 756 C C . LEU A 1 94 ? -7.412 -1.357 3.791 1.00 93.94 94 LEU A C 1
ATOM 758 O O . LEU A 1 94 ? -8.173 -0.393 3.714 1.00 93.94 94 LEU A O 1
ATOM 762 N N . LEU A 1 95 ? -6.094 -1.205 3.907 1.00 93.50 95 LEU A N 1
ATOM 763 C CA . LEU A 1 95 ? -5.428 0.087 3.959 1.00 93.50 95 LEU A CA 1
ATOM 764 C C . LEU A 1 95 ? -5.565 0.875 2.644 1.00 93.50 95 LEU A C 1
ATOM 766 O O . LEU A 1 95 ? -5.701 2.101 2.667 1.00 93.50 95 LEU A O 1
ATOM 770 N N . GLN A 1 96 ? -5.549 0.188 1.499 1.00 92.31 96 GLN A N 1
ATOM 771 C CA . GLN A 1 96 ? -5.812 0.797 0.192 1.00 92.31 96 GLN A CA 1
ATOM 772 C C . GLN A 1 96 ? -7.293 1.127 -0.003 1.00 92.31 96 GLN A C 1
ATOM 774 O O . GLN A 1 96 ? -7.607 2.178 -0.556 1.00 92.31 96 GLN A O 1
ATOM 779 N N . LEU A 1 97 ? -8.204 0.282 0.479 1.00 94.38 97 LEU A N 1
ATOM 780 C CA . LEU A 1 97 ? -9.640 0.563 0.441 1.00 94.38 97 LEU A CA 1
ATOM 781 C C . LEU A 1 97 ? -9.984 1.800 1.273 1.00 94.38 97 LEU A C 1
ATOM 783 O O . LEU A 1 97 ? -10.697 2.674 0.786 1.00 94.38 97 LEU A O 1
ATOM 787 N N . LEU A 1 98 ? -9.408 1.931 2.471 1.00 92.88 98 LEU A N 1
ATOM 788 C CA . LEU A 1 98 ? -9.559 3.128 3.299 1.00 92.88 98 LEU A CA 1
ATOM 789 C C . LEU A 1 98 ? -9.000 4.372 2.601 1.00 92.88 98 LEU A C 1
ATOM 791 O O . LEU A 1 98 ? -9.599 5.442 2.633 1.00 92.88 98 LEU A O 1
ATOM 795 N N . ARG A 1 99 ? -7.857 4.237 1.930 1.00 93.31 99 ARG A N 1
ATOM 796 C CA . ARG A 1 99 ? -7.277 5.323 1.144 1.00 93.31 99 ARG A CA 1
ATOM 797 C C . ARG A 1 99 ? -8.246 5.804 0.052 1.00 93.31 99 ARG A C 1
ATOM 799 O O . ARG A 1 99 ? -8.514 6.998 -0.034 1.00 93.31 99 ARG A O 1
ATOM 806 N N . LEU A 1 100 ? -8.792 4.875 -0.736 1.00 92.62 100 LEU A N 1
ATOM 807 C CA . LEU A 1 100 ? -9.769 5.167 -1.792 1.00 92.62 100 LEU A CA 1
ATOM 808 C C . LEU A 1 100 ? -11.061 5.768 -1.229 1.00 92.62 100 LEU A C 1
ATOM 810 O O . LEU A 1 100 ? -11.631 6.681 -1.820 1.00 92.62 100 LEU A O 1
ATOM 814 N N . GLU A 1 101 ? -11.516 5.280 -0.075 1.00 92.00 101 GLU A N 1
ATOM 815 C CA . GLU A 1 101 ? -12.655 5.851 0.637 1.00 92.00 101 GLU A CA 1
ATOM 816 C C . GLU A 1 101 ? -12.406 7.330 0.965 1.00 92.00 101 GLU A C 1
ATOM 818 O O . GLU A 1 101 ? -13.219 8.182 0.611 1.00 92.00 101 GLU A O 1
ATOM 823 N N . LEU A 1 102 ? -11.260 7.668 1.564 1.00 91.31 102 LEU A N 1
ATOM 824 C CA . LEU A 1 102 ? -10.926 9.052 1.917 1.00 91.31 102 LEU A CA 1
ATOM 825 C C . LEU A 1 102 ? -10.775 9.954 0.682 1.00 91.31 102 LEU A C 1
ATOM 827 O O . LEU A 1 102 ? -11.210 11.108 0.720 1.00 91.31 102 LEU A O 1
ATOM 831 N N . GLU A 1 103 ? -10.218 9.430 -0.412 1.00 91.25 103 GLU A N 1
ATOM 832 C CA . GLU A 1 103 ? -10.152 10.130 -1.701 1.00 91.25 103 GLU A CA 1
ATOM 833 C C . GLU A 1 103 ? -11.565 10.438 -2.238 1.00 91.25 103 GLU A C 1
ATOM 835 O O . GLU A 1 103 ? -11.827 11.567 -2.656 1.00 91.25 103 GLU A O 1
ATOM 840 N N . ASN A 1 104 ? -12.513 9.498 -2.133 1.00 91.06 104 ASN A N 1
ATOM 841 C CA . ASN A 1 104 ? -13.912 9.708 -2.536 1.00 91.06 104 ASN A CA 1
ATOM 842 C C . ASN A 1 104 ? -14.636 10.768 -1.688 1.00 91.06 104 ASN A C 1
ATOM 844 O O . ASN A 1 104 ? -15.542 11.441 -2.178 1.00 91.06 104 ASN A O 1
ATOM 848 N N . PHE A 1 105 ? -14.219 10.957 -0.435 1.00 86.75 105 PHE A N 1
ATOM 849 C CA . PHE A 1 105 ? -14.704 12.033 0.435 1.00 86.75 105 PHE A CA 1
ATOM 850 C C . PHE A 1 105 ? -13.964 13.370 0.230 1.00 86.75 105 PHE A C 1
ATOM 852 O O . PHE A 1 105 ? -14.101 14.273 1.055 1.00 86.75 105 PHE A O 1
ATOM 859 N N . ASN A 1 106 ? -13.188 13.525 -0.854 1.00 85.44 106 ASN A N 1
ATOM 860 C CA . ASN A 1 106 ? -12.364 14.706 -1.148 1.00 85.44 106 ASN A CA 1
ATOM 861 C C . ASN A 1 106 ? -11.390 15.077 -0.014 1.00 85.44 106 ASN A C 1
ATOM 863 O O . ASN A 1 106 ? -11.028 16.247 0.148 1.00 85.44 106 ASN A O 1
ATOM 867 N N . LYS A 1 107 ? -10.956 14.101 0.793 1.00 86.38 107 LYS A N 1
ATOM 868 C CA . LYS A 1 107 ? -9.936 14.341 1.816 1.00 86.38 107 LYS A CA 1
ATOM 869 C C . LYS A 1 107 ? -8.552 14.322 1.177 1.00 86.38 107 LYS A C 1
ATOM 871 O O . LYS A 1 107 ? -8.294 13.591 0.225 1.00 86.38 107 LYS A O 1
ATOM 876 N N . SER A 1 108 ? -7.643 15.131 1.718 1.00 85.62 108 SER A N 1
ATOM 877 C CA . SER A 1 108 ? -6.245 15.116 1.290 1.00 85.62 108 SER A CA 1
ATOM 878 C C . SER A 1 108 ? -5.583 13.833 1.776 1.00 85.62 108 SER A C 1
ATOM 880 O O . SER A 1 108 ? -5.366 13.666 2.975 1.00 85.62 108 SER A O 1
ATOM 882 N N . VAL A 1 109 ? -5.245 12.949 0.843 1.00 88.31 109 VAL A N 1
ATOM 883 C CA . VAL A 1 109 ? -4.580 11.679 1.129 1.00 88.31 109 VAL A CA 1
ATOM 884 C C . VAL A 1 109 ? -3.100 11.766 0.736 1.00 88.31 109 VAL A C 1
ATOM 886 O O . VAL A 1 109 ? -2.796 12.235 -0.364 1.00 88.31 109 VAL A O 1
ATOM 889 N N . PRO A 1 110 ? -2.165 11.345 1.608 1.00 89.69 110 PRO A N 1
ATOM 890 C CA . PRO A 1 110 ? -0.734 11.402 1.316 1.00 89.69 110 PRO A CA 1
ATOM 891 C C . PRO A 1 110 ? -0.322 10.409 0.217 1.00 89.69 110 PRO A C 1
ATOM 893 O O . PRO A 1 110 ? -1.094 9.546 -0.217 1.00 89.69 110 PRO A O 1
ATOM 896 N N . ASP A 1 111 ? 0.921 10.501 -0.258 1.00 91.12 111 ASP A N 1
ATOM 897 C CA . ASP A 1 111 ? 1.471 9.487 -1.159 1.00 91.12 111 ASP A CA 1
ATOM 898 C C . ASP A 1 111 ? 1.526 8.110 -0.472 1.00 91.12 111 ASP A C 1
ATOM 900 O O . ASP A 1 111 ? 1.352 7.977 0.740 1.00 91.12 111 ASP A O 1
ATOM 904 N N . ILE A 1 112 ? 1.695 7.055 -1.263 1.00 91.00 112 ILE A N 1
ATOM 905 C CA . ILE A 1 112 ? 1.581 5.688 -0.753 1.00 91.00 112 ILE A CA 1
ATOM 906 C C . ILE A 1 112 ? 2.682 5.326 0.245 1.00 91.00 112 ILE A C 1
ATOM 908 O O . ILE A 1 112 ? 2.432 4.527 1.143 1.00 91.00 112 ILE A O 1
ATOM 912 N N . ASP A 1 113 ? 3.874 5.902 0.125 1.00 91.94 113 ASP A N 1
ATOM 913 C CA . ASP A 1 113 ? 4.987 5.581 1.010 1.00 91.94 113 ASP A CA 1
ATOM 914 C C . ASP A 1 113 ? 4.864 6.350 2.328 1.00 91.94 113 ASP A C 1
ATOM 916 O O . ASP A 1 113 ? 5.020 5.749 3.392 1.00 91.94 113 ASP A O 1
ATOM 920 N N . THR A 1 114 ? 4.446 7.619 2.287 1.00 93.12 114 THR A N 1
ATOM 921 C CA . THR A 1 114 ? 4.064 8.361 3.502 1.00 93.12 114 THR A CA 1
ATOM 922 C C . THR A 1 114 ? 2.903 7.675 4.227 1.00 93.12 114 THR A C 1
ATOM 924 O O . THR A 1 114 ? 2.984 7.443 5.428 1.00 93.12 114 THR A O 1
ATOM 927 N N . TRP A 1 115 ? 1.874 7.228 3.498 1.00 93.69 115 TRP A N 1
ATOM 928 C CA . TRP A 1 115 ? 0.742 6.493 4.077 1.00 93.69 115 TRP A CA 1
ATOM 929 C C . TRP A 1 115 ? 1.179 5.213 4.801 1.00 93.69 115 TRP A C 1
ATOM 931 O O . TRP A 1 115 ? 0.758 4.948 5.924 1.00 93.69 115 TRP A O 1
ATOM 941 N N . ARG A 1 116 ? 2.070 4.419 4.193 1.00 93.94 116 ARG A N 1
ATOM 942 C CA . ARG A 1 116 ? 2.628 3.226 4.849 1.00 93.94 116 ARG A CA 1
ATOM 943 C C . ARG A 1 116 ? 3.438 3.587 6.089 1.00 93.94 116 ARG A C 1
ATOM 945 O O . ARG A 1 116 ? 3.347 2.875 7.085 1.00 93.94 116 ARG A O 1
ATOM 952 N N . LEU A 1 117 ? 4.232 4.657 6.036 1.00 93.94 117 LEU A N 1
ATOM 953 C CA . LEU A 1 117 ? 5.045 5.103 7.166 1.00 93.94 117 LEU A CA 1
ATOM 954 C C . LEU A 1 117 ? 4.174 5.525 8.357 1.00 93.94 117 LEU A C 1
ATOM 956 O O . LEU A 1 117 ? 4.442 5.087 9.476 1.00 93.94 117 LEU A O 1
ATOM 960 N N . ASP A 1 118 ? 3.107 6.285 8.103 1.00 93.69 118 ASP A N 1
ATOM 961 C CA . ASP A 1 118 ? 2.144 6.712 9.123 1.00 93.69 118 ASP A CA 1
ATOM 962 C C . ASP A 1 118 ? 1.517 5.503 9.831 1.00 93.69 118 ASP A C 1
ATOM 964 O O . ASP A 1 118 ? 1.444 5.457 11.059 1.00 93.69 118 ASP A O 1
ATOM 968 N N . TYR A 1 119 ? 1.131 4.469 9.075 1.00 94.06 119 TYR A N 1
ATOM 969 C CA . TYR A 1 119 ? 0.574 3.245 9.657 1.00 94.06 119 TYR A CA 1
ATOM 970 C C . TYR A 1 119 ? 1.614 2.380 10.368 1.00 94.06 119 TYR A C 1
ATOM 972 O O . TYR A 1 119 ? 1.287 1.746 11.369 1.00 94.06 119 TYR A O 1
ATOM 980 N N . VAL A 1 120 ? 2.873 2.365 9.921 1.00 94.94 120 VAL A N 1
ATOM 981 C CA . VAL A 1 120 ? 3.956 1.729 10.687 1.00 94.94 120 VAL A CA 1
ATOM 982 C C . VAL A 1 120 ? 4.126 2.422 12.040 1.00 94.94 120 VAL A C 1
ATOM 984 O O . VAL A 1 120 ? 4.279 1.736 13.054 1.00 94.94 120 VAL A O 1
ATOM 987 N N . GLU A 1 121 ? 4.081 3.755 12.082 1.00 94.25 121 GLU A N 1
ATOM 988 C CA . GLU A 1 121 ? 4.147 4.513 13.332 1.00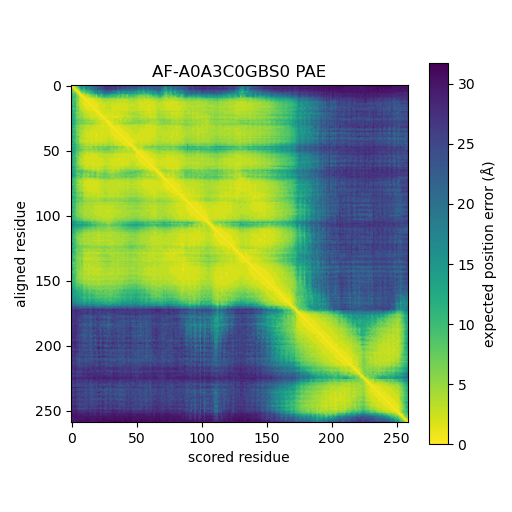 94.25 121 GLU A CA 1
ATOM 989 C C . GLU A 1 121 ? 2.925 4.237 14.218 1.00 94.25 121 GLU A C 1
ATOM 991 O O . GLU A 1 121 ? 3.080 3.946 15.406 1.00 94.25 121 GLU A O 1
ATOM 996 N N . GLU A 1 122 ? 1.719 4.260 13.650 1.00 92.94 122 GLU A N 1
ATOM 997 C CA . GLU A 1 122 ? 0.482 3.960 14.373 1.00 92.94 122 GLU A CA 1
ATOM 998 C C . GLU A 1 122 ? 0.541 2.560 15.003 1.00 92.94 122 GLU A C 1
ATOM 1000 O O . GLU A 1 122 ? 0.319 2.403 16.205 1.00 92.94 122 GLU A O 1
ATOM 1005 N N . LEU A 1 123 ? 0.932 1.546 14.226 1.00 93.31 123 LEU A N 1
ATOM 1006 C CA . LEU A 1 123 ? 1.012 0.159 14.677 1.00 93.31 123 LEU A CA 1
ATOM 1007 C C . LEU A 1 123 ? 2.100 -0.069 15.733 1.00 93.31 123 LEU A C 1
ATOM 1009 O O . LEU A 1 123 ? 1.877 -0.850 16.659 1.00 93.31 123 LEU A O 1
ATOM 1013 N N . ARG A 1 124 ? 3.267 0.576 15.607 1.00 92.31 124 ARG A N 1
ATOM 1014 C CA . ARG A 1 124 ? 4.408 0.366 16.519 1.00 92.31 124 ARG A CA 1
ATOM 1015 C C . ARG A 1 124 ? 4.345 1.209 17.785 1.00 92.31 124 ARG A C 1
ATOM 1017 O O . ARG A 1 124 ? 4.760 0.740 18.839 1.00 92.31 124 ARG A O 1
ATOM 1024 N N . VAL A 1 125 ? 3.899 2.458 17.674 1.00 90.88 125 VAL A N 1
ATOM 1025 C CA . VAL A 1 125 ? 4.020 3.455 18.748 1.00 90.88 125 VAL A CA 1
ATOM 1026 C C . VAL A 1 125 ? 2.695 3.651 19.470 1.00 90.88 125 VAL A C 1
ATOM 1028 O O . VAL A 1 125 ? 2.665 3.729 20.698 1.00 90.88 125 VAL A O 1
ATOM 1031 N N . ARG A 1 126 ? 1.594 3.743 18.718 1.00 89.44 126 ARG A N 1
ATOM 1032 C CA . ARG A 1 126 ? 0.306 4.212 19.253 1.00 89.44 126 ARG A CA 1
ATOM 1033 C C . ARG A 1 126 ? -0.646 3.069 19.588 1.00 89.44 126 ARG A C 1
ATOM 1035 O O . ARG A 1 126 ? -1.407 3.175 20.546 1.00 89.44 126 ARG A O 1
ATOM 1042 N N . HIS A 1 127 ? -0.572 1.964 18.853 1.00 93.12 127 HIS A N 1
ATOM 1043 C CA . HIS A 1 127 ? -1.476 0.832 19.002 1.00 93.12 127 HIS A CA 1
ATOM 1044 C C . HIS A 1 127 ? -0.876 -0.328 19.814 1.00 93.12 127 HIS A C 1
ATOM 1046 O O . HIS A 1 127 ? 0.221 -0.811 19.526 1.00 93.12 127 HIS A O 1
ATOM 1052 N N . ARG A 1 128 ? -1.655 -0.872 20.756 1.00 92.44 128 ARG A N 1
ATOM 1053 C CA . ARG A 1 128 ? -1.367 -2.116 21.489 1.00 92.44 128 ARG A CA 1
ATOM 1054 C C . ARG A 1 128 ? -2.655 -2.921 21.674 1.00 92.44 128 ARG A C 1
ATOM 1056 O O . ARG A 1 128 ? -3.700 -2.314 21.877 1.00 92.44 128 ARG A O 1
ATOM 1063 N N . PHE A 1 129 ? -2.556 -4.249 21.634 1.00 93.50 129 PHE A N 1
ATOM 1064 C CA . PHE A 1 129 ? -3.662 -5.124 22.023 1.00 93.50 129 PHE A CA 1
ATOM 1065 C C . PHE A 1 129 ? -3.703 -5.281 23.547 1.00 93.50 129 PHE A C 1
ATOM 1067 O O . PHE A 1 129 ? -2.656 -5.379 24.198 1.00 93.50 129 PHE A O 1
ATOM 1074 N N . TYR A 1 130 ? -4.902 -5.289 24.122 1.00 91.88 130 TYR A N 1
ATOM 1075 C CA . TYR A 1 130 ? -5.100 -5.255 25.570 1.00 91.88 130 TYR A CA 1
ATOM 1076 C C . TYR A 1 130 ? -5.506 -6.606 26.159 1.00 91.88 130 TYR A C 1
ATOM 1078 O O . TYR A 1 130 ? -4.955 -6.995 27.194 1.00 91.88 130 TYR A O 1
ATOM 1086 N N . SER A 1 131 ? -6.437 -7.306 25.516 1.00 91.38 131 SER A N 1
ATOM 1087 C CA . SER A 1 131 ? -6.932 -8.622 25.918 1.00 91.38 131 SER A CA 1
ATOM 1088 C C . SER A 1 131 ? -5.901 -9.713 25.643 1.00 91.38 131 SER A C 1
ATOM 1090 O O . SER A 1 131 ? -5.113 -9.635 24.696 1.00 91.38 131 SER A O 1
ATOM 1092 N N . ASP A 1 132 ? -5.909 -10.751 26.475 1.00 90.56 132 ASP A N 1
ATOM 1093 C CA . ASP A 1 132 ? -4.961 -11.860 26.335 1.00 90.56 132 ASP A CA 1
ATOM 1094 C C . ASP A 1 132 ? -5.222 -12.653 25.050 1.00 90.56 132 ASP A C 1
ATOM 1096 O O . ASP A 1 132 ? -4.285 -12.976 24.326 1.00 90.56 132 ASP A O 1
ATOM 1100 N N . TYR A 1 133 ? -6.495 -12.810 24.670 1.00 90.25 133 TYR A N 1
ATOM 1101 C CA . TYR A 1 133 ? -6.870 -13.411 23.390 1.00 90.25 133 TYR A CA 1
ATOM 1102 C C . TYR A 1 133 ? -6.272 -12.659 22.190 1.00 90.25 133 TYR A C 1
ATOM 1104 O O . TYR A 1 133 ? -5.697 -13.287 21.300 1.00 90.25 133 TYR A O 1
ATOM 1112 N N . ALA A 1 134 ? -6.375 -11.324 22.159 1.00 92.12 134 ALA A N 1
ATOM 1113 C CA . ALA A 1 134 ? -5.821 -10.528 21.066 1.00 92.12 134 ALA A CA 1
ATOM 1114 C C . ALA A 1 134 ? -4.287 -10.588 21.042 1.00 92.12 134 ALA A C 1
ATOM 1116 O O . ALA A 1 134 ? -3.685 -10.687 19.977 1.00 92.12 134 ALA A O 1
ATOM 1117 N N . LYS A 1 135 ? -3.625 -10.599 22.202 1.00 93.25 135 LYS A N 1
ATOM 1118 C CA . LYS A 1 135 ? -2.164 -10.764 22.247 1.00 93.25 135 LYS A CA 1
ATOM 1119 C C . LYS A 1 135 ? -1.724 -12.125 21.716 1.00 93.25 135 LYS A C 1
ATOM 1121 O O . LYS A 1 135 ? -0.766 -12.186 20.958 1.00 93.25 135 LYS A O 1
ATOM 1126 N N . GLU A 1 136 ? -2.416 -13.196 22.088 1.00 93.50 136 GLU A N 1
ATOM 1127 C CA . GLU A 1 136 ? -2.054 -14.553 21.672 1.00 93.50 136 GLU A CA 1
ATOM 1128 C C . GLU A 1 136 ? -2.339 -14.813 20.189 1.00 93.50 136 GLU A C 1
ATOM 1130 O O . GLU A 1 136 ? -1.546 -15.474 19.528 1.00 93.50 136 GLU A O 1
ATOM 1135 N N . ASN A 1 137 ? -3.444 -14.286 19.652 1.00 93.38 137 ASN A N 1
ATOM 1136 C CA . ASN A 1 137 ? -3.905 -14.635 18.303 1.00 93.38 137 ASN A CA 1
ATOM 1137 C C . ASN A 1 137 ? -3.602 -13.562 17.247 1.00 93.38 137 ASN A C 1
ATOM 1139 O O . ASN A 1 137 ? -3.525 -13.880 16.063 1.00 93.38 137 ASN A O 1
ATOM 1143 N N . TRP A 1 138 ? -3.491 -12.288 17.633 1.00 95.06 138 TRP A N 1
ATOM 1144 C CA . TRP A 1 138 ? -3.432 -11.159 16.690 1.00 95.06 138 TRP A CA 1
ATOM 1145 C C . TRP A 1 138 ? -2.088 -10.432 16.697 1.00 95.06 138 TRP A C 1
ATOM 1147 O O . TRP A 1 138 ? -1.742 -9.776 15.713 1.00 95.06 138 TRP A O 1
ATOM 1157 N N . GLN A 1 139 ? -1.303 -10.546 17.773 1.00 93.81 139 GLN A N 1
ATOM 1158 C CA . GLN A 1 139 ? -0.021 -9.850 17.868 1.00 93.81 139 GLN A CA 1
ATOM 1159 C C . GLN A 1 139 ? 0.973 -10.317 16.796 1.00 93.81 139 GLN A C 1
ATOM 1161 O O . GLN A 1 139 ? 1.614 -9.471 16.181 1.00 93.81 139 GLN A O 1
ATOM 1166 N N . GLU A 1 140 ? 1.081 -11.624 16.540 1.00 95.25 140 GLU A N 1
ATOM 1167 C CA . GLU A 1 140 ? 2.001 -12.167 15.527 1.00 95.25 140 GLU A CA 1
ATOM 1168 C C . GLU A 1 140 ? 1.670 -11.628 14.128 1.00 95.25 140 GLU A C 1
ATOM 1170 O O . GLU A 1 140 ? 2.518 -11.018 13.478 1.00 95.25 140 GLU A O 1
ATOM 1175 N N . GLN A 1 141 ? 0.402 -11.717 13.716 1.00 95.44 141 GLN A N 1
ATOM 1176 C CA . GLN A 1 141 ? -0.040 -11.215 12.413 1.00 95.44 141 GLN A CA 1
ATOM 1177 C C . GLN A 1 141 ? 0.147 -9.695 12.272 1.00 95.44 141 GLN A C 1
ATOM 1179 O O . GLN A 1 141 ? 0.475 -9.200 11.192 1.00 95.44 141 GLN A O 1
ATOM 1184 N N . LYS A 1 142 ? -0.023 -8.932 13.360 1.00 95.12 142 LYS A N 1
ATOM 1185 C CA . LYS A 1 142 ? 0.279 -7.494 13.378 1.00 95.12 142 LYS A CA 1
ATOM 1186 C C . LYS A 1 142 ? 1.765 -7.233 13.104 1.00 95.12 142 LYS A C 1
ATOM 1188 O O . LYS A 1 142 ? 2.081 -6.328 12.332 1.00 95.12 142 LYS A O 1
ATOM 1193 N N . GLU A 1 143 ? 2.674 -7.996 13.709 1.00 95.25 143 GLU A N 1
ATOM 1194 C CA . GLU A 1 143 ? 4.116 -7.858 13.457 1.00 95.25 143 GLU A CA 1
ATOM 1195 C C . GLU A 1 143 ? 4.477 -8.208 12.007 1.00 95.25 143 GLU A C 1
ATOM 1197 O O . GLU A 1 143 ? 5.221 -7.463 11.363 1.00 95.25 143 GLU A O 1
ATOM 1202 N N . ASP A 1 144 ? 3.883 -9.261 11.447 1.00 96.12 144 ASP A N 1
ATOM 1203 C CA . ASP A 1 144 ? 4.068 -9.626 10.038 1.00 96.12 144 ASP A CA 1
ATOM 1204 C C . ASP A 1 144 ? 3.597 -8.518 9.088 1.00 96.12 144 ASP A C 1
ATOM 1206 O O . ASP A 1 144 ? 4.286 -8.168 8.122 1.00 96.12 144 ASP A O 1
ATOM 1210 N N . ASN A 1 145 ? 2.461 -7.891 9.395 1.00 95.75 145 ASN A N 1
ATOM 1211 C CA . ASN A 1 145 ? 1.945 -6.752 8.642 1.00 95.75 145 ASN A CA 1
ATOM 1212 C C . ASN A 1 145 ? 2.903 -5.552 8.696 1.00 95.75 145 ASN A C 1
ATOM 1214 O O . ASN A 1 145 ? 3.193 -4.936 7.666 1.00 95.75 145 ASN A O 1
ATOM 1218 N N . ILE A 1 146 ? 3.469 -5.254 9.867 1.00 95.12 146 ILE A N 1
ATOM 1219 C CA . ILE A 1 146 ? 4.483 -4.204 10.032 1.00 95.12 146 ILE A CA 1
ATOM 1220 C C . ILE A 1 146 ? 5.732 -4.518 9.194 1.00 95.12 146 ILE A C 1
ATOM 1222 O O . ILE A 1 146 ? 6.264 -3.635 8.513 1.00 95.12 146 ILE A O 1
ATOM 1226 N N . LEU A 1 147 ? 6.217 -5.762 9.227 1.00 95.50 147 LEU A N 1
ATOM 1227 C CA . LEU A 1 147 ? 7.372 -6.191 8.436 1.00 95.50 147 LEU A CA 1
ATOM 1228 C C . LEU A 1 147 ? 7.095 -6.078 6.933 1.00 95.50 147 LEU A C 1
ATOM 1230 O O . LEU A 1 147 ? 7.949 -5.595 6.183 1.00 95.50 147 LEU A O 1
ATOM 1234 N N . SER A 1 148 ? 5.890 -6.452 6.498 1.00 95.00 148 SER A N 1
ATOM 1235 C CA . SER A 1 148 ? 5.434 -6.299 5.116 1.00 95.00 148 SER A CA 1
ATOM 1236 C C . SER A 1 148 ? 5.494 -4.835 4.668 1.00 95.00 148 SER A C 1
ATOM 1238 O O . SER A 1 148 ? 6.139 -4.538 3.655 1.00 95.00 148 SER A O 1
ATOM 1240 N N . LEU A 1 149 ? 4.945 -3.902 5.457 1.00 94.62 149 LEU A N 1
ATOM 1241 C CA . LEU A 1 149 ? 5.000 -2.462 5.175 1.00 94.62 149 LEU A CA 1
ATOM 1242 C C . LEU A 1 149 ? 6.439 -1.941 5.047 1.00 94.62 149 LEU A C 1
ATOM 1244 O O . LEU A 1 149 ? 6.782 -1.289 4.058 1.00 94.62 149 LEU A O 1
ATOM 1248 N N . ILE A 1 150 ? 7.308 -2.283 6.003 1.00 94.38 150 ILE A N 1
ATOM 1249 C CA . ILE A 1 150 ? 8.719 -1.864 5.994 1.00 94.38 150 ILE A CA 1
ATOM 1250 C C . ILE A 1 150 ? 9.450 -2.422 4.768 1.00 94.38 150 ILE A C 1
ATOM 1252 O O . ILE A 1 150 ? 10.221 -1.709 4.121 1.00 94.38 150 ILE A O 1
ATOM 1256 N N . SER A 1 151 ? 9.198 -3.682 4.405 1.00 94.75 151 SER A N 1
ATOM 1257 C CA . SER A 1 151 ? 9.825 -4.306 3.237 1.00 94.75 151 SER A CA 1
ATOM 1258 C C . SER A 1 151 ? 9.449 -3.596 1.928 1.00 94.75 151 SER A C 1
ATOM 1260 O O . SER A 1 151 ? 10.299 -3.420 1.048 1.00 94.75 151 SER A O 1
ATOM 1262 N N . ARG A 1 152 ? 8.197 -3.128 1.811 1.00 93.25 152 ARG A N 1
ATOM 1263 C CA . ARG A 1 152 ? 7.714 -2.358 0.656 1.00 93.25 152 ARG A CA 1
ATOM 1264 C C . ARG A 1 152 ? 8.386 -0.994 0.577 1.00 93.25 152 ARG A C 1
ATOM 1266 O O . ARG A 1 152 ? 8.884 -0.652 -0.495 1.00 93.25 152 ARG A O 1
ATOM 1273 N N . LEU A 1 153 ? 8.490 -0.288 1.702 1.00 93.38 153 LEU A N 1
ATOM 1274 C CA . LEU A 1 153 ? 9.198 0.994 1.794 1.00 93.38 153 LEU A CA 1
ATOM 1275 C C . LEU A 1 153 ? 10.668 0.859 1.368 1.00 93.38 153 LEU A C 1
ATOM 1277 O O . LEU A 1 153 ? 11.146 1.592 0.505 1.00 93.38 153 LEU A O 1
ATOM 1281 N N . GLN A 1 154 ? 11.376 -0.155 1.874 1.00 93.81 154 GLN A N 1
ATOM 1282 C CA . GLN A 1 154 ? 12.767 -0.414 1.479 1.00 93.81 154 GLN A CA 1
ATOM 1283 C C . GLN A 1 154 ? 12.907 -0.763 -0.009 1.00 93.81 154 GLN A C 1
ATOM 1285 O O . GLN A 1 154 ? 13.906 -0.422 -0.650 1.00 93.81 154 GLN A O 1
ATOM 1290 N N . LYS A 1 155 ? 11.937 -1.489 -0.577 1.00 93.81 155 LYS A N 1
ATOM 1291 C CA . LYS A 1 155 ? 11.935 -1.839 -2.002 1.00 93.81 155 LYS A CA 1
ATOM 1292 C C . LYS A 1 155 ? 11.694 -0.609 -2.879 1.00 93.81 155 LYS A C 1
ATOM 1294 O O . LYS A 1 155 ? 12.356 -0.491 -3.914 1.00 93.81 155 LYS A O 1
ATOM 1299 N N . ALA A 1 156 ? 10.798 0.288 -2.470 1.00 91.44 156 ALA A N 1
ATOM 1300 C CA . ALA A 1 156 ? 10.550 1.558 -3.147 1.00 91.44 156 ALA A CA 1
ATOM 1301 C C . ALA A 1 156 ? 11.825 2.415 -3.172 1.00 91.44 156 ALA A C 1
ATOM 1303 O O . ALA A 1 156 ? 12.324 2.734 -4.252 1.00 91.44 156 ALA A O 1
ATOM 1304 N N . GLU A 1 157 ? 12.456 2.618 -2.013 1.00 91.38 157 GLU A N 1
ATOM 1305 C CA . GLU A 1 157 ? 13.694 3.396 -1.880 1.00 91.38 157 GLU A CA 1
ATOM 1306 C C . GLU A 1 157 ? 14.849 2.818 -2.726 1.00 91.38 157 GLU A C 1
ATOM 1308 O O . GLU A 1 157 ? 15.568 3.537 -3.425 1.00 91.38 157 GLU A O 1
ATOM 1313 N N . LYS A 1 158 ? 15.034 1.489 -2.717 1.00 91.94 158 LYS A N 1
ATOM 1314 C CA . LYS A 1 158 ? 16.053 0.823 -3.553 1.00 91.94 158 LYS A CA 1
ATOM 1315 C C . LYS A 1 158 ? 15.792 1.014 -5.045 1.00 91.94 158 LYS A C 1
ATOM 1317 O O . LYS A 1 158 ? 16.744 1.142 -5.818 1.00 91.94 158 LYS A O 1
ATOM 1322 N N . THR A 1 159 ? 14.527 0.988 -5.454 1.00 91.31 159 THR A N 1
ATOM 1323 C CA . THR A 1 159 ? 14.138 1.162 -6.857 1.00 91.31 159 THR A CA 1
ATOM 1324 C C . THR A 1 159 ? 14.414 2.590 -7.304 1.00 91.31 159 THR A C 1
ATOM 1326 O O . THR A 1 159 ? 15.065 2.779 -8.328 1.00 91.31 159 THR A O 1
ATOM 1329 N N . GLU A 1 160 ? 14.039 3.577 -6.494 1.00 89.75 160 GLU A N 1
ATOM 1330 C CA . GLU A 1 160 ? 14.323 4.987 -6.753 1.00 89.75 160 GLU A CA 1
ATOM 1331 C C . GLU A 1 160 ? 15.831 5.245 -6.883 1.00 89.75 160 GLU A C 1
ATOM 1333 O O . GLU A 1 160 ? 16.292 5.749 -7.909 1.00 89.75 160 GLU A O 1
ATOM 1338 N N . LYS A 1 161 ? 16.637 4.786 -5.914 1.00 89.69 161 LYS A N 1
ATOM 1339 C CA . LYS A 1 161 ? 18.107 4.908 -5.966 1.00 89.69 161 LYS A CA 1
ATOM 1340 C C . LYS A 1 161 ? 18.698 4.276 -7.226 1.00 89.69 161 LYS A C 1
ATOM 1342 O O . LYS A 1 161 ? 19.633 4.820 -7.815 1.00 89.69 161 LYS A O 1
ATOM 1347 N N . LYS A 1 162 ? 18.161 3.130 -7.656 1.00 91.00 162 LYS A N 1
ATOM 1348 C CA . LYS A 1 162 ? 18.606 2.434 -8.870 1.00 91.00 162 LYS A CA 1
ATOM 1349 C C . LYS A 1 162 ? 18.267 3.222 -10.134 1.00 91.00 162 LYS A C 1
ATOM 1351 O O . LYS A 1 162 ? 19.108 3.291 -11.029 1.00 91.00 162 LYS A O 1
ATOM 1356 N N . GLU A 1 163 ? 17.075 3.799 -10.222 1.00 90.19 163 GLU A N 1
ATOM 1357 C CA . GLU A 1 163 ? 16.669 4.614 -11.371 1.00 90.19 163 GLU A CA 1
ATOM 1358 C C . GLU A 1 163 ? 17.465 5.924 -11.443 1.00 90.19 163 GLU A C 1
ATOM 1360 O O . GLU A 1 163 ? 17.984 6.264 -12.508 1.00 90.19 163 GLU A O 1
ATOM 1365 N N . VAL A 1 164 ? 17.695 6.591 -10.308 1.00 89.62 164 VAL A N 1
ATOM 1366 C CA . VAL A 1 164 ? 18.562 7.779 -10.230 1.00 89.62 164 VAL A CA 1
ATOM 1367 C C . VAL A 1 164 ? 19.994 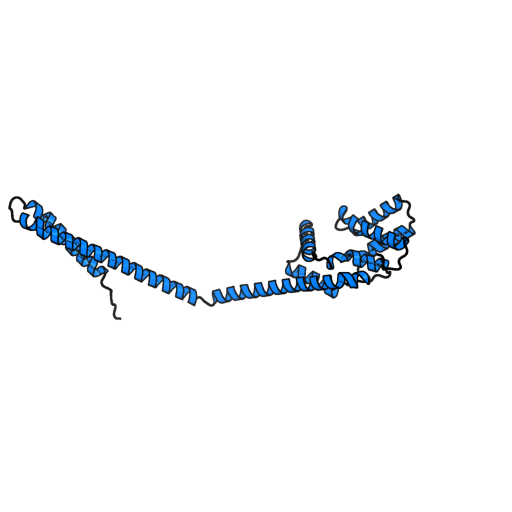7.449 -10.661 1.00 89.62 164 VAL A C 1
ATOM 1369 O O . VAL A 1 164 ? 20.591 8.184 -11.451 1.00 89.62 164 VAL A O 1
ATOM 1372 N N . LEU A 1 165 ? 20.549 6.323 -10.200 1.00 87.69 165 LEU A N 1
ATOM 1373 C CA . LEU A 1 165 ? 21.888 5.887 -10.600 1.00 87.69 165 LEU A CA 1
ATOM 1374 C C . LEU A 1 165 ? 21.964 5.581 -12.103 1.00 87.69 165 LEU A C 1
ATOM 1376 O O . LEU A 1 165 ? 22.917 5.991 -12.762 1.00 87.69 165 LEU A O 1
ATOM 1380 N N . LYS A 1 166 ? 20.962 4.896 -12.670 1.00 84.12 166 LYS A N 1
ATOM 1381 C CA . LYS A 1 166 ? 20.892 4.646 -14.119 1.00 84.12 166 LYS A CA 1
ATOM 1382 C C . LYS A 1 166 ? 20.831 5.944 -14.918 1.00 84.12 166 LYS A C 1
ATOM 1384 O O . LYS A 1 166 ? 21.497 6.037 -15.947 1.00 84.12 166 LYS A O 1
ATOM 1389 N N . ALA A 1 167 ? 20.046 6.921 -14.464 1.00 84.12 167 ALA A N 1
ATOM 1390 C CA . ALA A 1 167 ? 19.942 8.219 -15.117 1.00 84.12 167 ALA A CA 1
ATOM 1391 C C . ALA A 1 167 ? 21.299 8.940 -15.131 1.00 84.12 167 ALA A C 1
ATOM 1393 O O . ALA A 1 167 ? 21.743 9.361 -16.197 1.00 84.12 167 ALA A O 1
ATOM 1394 N N . ARG A 1 168 ? 22.009 8.974 -13.992 1.00 79.38 168 ARG A N 1
ATOM 1395 C CA . ARG A 1 168 ? 23.365 9.548 -13.906 1.00 79.38 168 ARG A CA 1
ATOM 1396 C C . ARG A 1 168 ? 24.372 8.830 -14.805 1.00 79.38 168 ARG A C 1
ATOM 1398 O O . ARG A 1 168 ? 25.065 9.473 -15.580 1.00 79.38 168 ARG A O 1
ATOM 1405 N N . LEU A 1 169 ? 24.410 7.497 -14.774 1.00 78.38 169 LEU A N 1
ATOM 1406 C CA . LEU A 1 169 ? 25.336 6.713 -15.604 1.00 78.38 169 LEU A CA 1
ATOM 1407 C C . LEU A 1 169 ? 25.066 6.859 -17.111 1.00 78.38 169 LEU A C 1
ATOM 1409 O O . LEU A 1 169 ? 25.982 6.730 -17.928 1.00 78.38 169 LEU A O 1
ATOM 1413 N N . LYS A 1 170 ? 23.809 7.102 -17.501 1.00 71.75 170 LYS A N 1
ATOM 1414 C CA . LYS A 1 170 ? 23.445 7.389 -18.893 1.00 71.75 170 LYS A CA 1
ATOM 1415 C C . LYS A 1 170 ? 23.986 8.748 -19.343 1.00 71.75 170 LYS A C 1
ATOM 1417 O O . LYS A 1 170 ? 24.415 8.857 -20.487 1.00 71.75 170 LYS A O 1
ATOM 1422 N N . ASP A 1 171 ? 23.995 9.729 -18.448 1.00 68.50 171 ASP A N 1
ATOM 1423 C CA . ASP A 1 171 ? 24.516 11.074 -18.703 1.00 68.50 171 ASP A CA 1
ATOM 1424 C C . ASP A 1 171 ? 26.059 11.103 -18.718 1.00 68.50 171 ASP A C 1
ATOM 1426 O O . ASP A 1 171 ? 26.672 11.718 -19.585 1.00 68.50 171 ASP A O 1
ATOM 1430 N N . GLU A 1 172 ? 26.706 10.329 -17.838 1.00 67.19 172 GLU A N 1
ATOM 1431 C CA . GLU A 1 172 ? 28.172 10.257 -17.716 1.00 67.19 172 GLU A CA 1
ATOM 1432 C C . GLU A 1 172 ? 28.869 9.382 -18.777 1.00 67.19 172 GLU A C 1
ATOM 1434 O O . GLU A 1 172 ? 30.090 9.449 -18.926 1.00 67.19 172 GLU A O 1
ATOM 1439 N N . SER A 1 173 ? 28.134 8.586 -19.572 1.00 63.53 173 SER A N 1
ATOM 1440 C CA . SER A 1 173 ? 28.720 7.723 -20.619 1.00 63.53 173 SER A CA 1
ATOM 1441 C C . SER A 1 173 ? 28.421 8.109 -22.089 1.00 63.53 173 SER A C 1
ATOM 1443 O O . SER A 1 173 ? 28.111 7.222 -22.898 1.00 63.53 173 SER A O 1
ATOM 1445 N N . PRO A 1 174 ? 28.638 9.376 -22.527 1.00 65.69 174 PRO A N 1
ATOM 1446 C CA . PRO A 1 174 ? 28.549 9.764 -23.942 1.00 65.69 174 PRO A CA 1
ATOM 1447 C C . PRO A 1 174 ? 29.451 8.917 -24.846 1.00 65.69 174 PRO A C 1
ATOM 1449 O O . PRO A 1 174 ? 29.142 8.697 -26.014 1.00 65.69 174 PRO A O 1
ATOM 1452 N N . GLN A 1 175 ? 30.548 8.382 -24.301 1.00 71.19 175 GLN A N 1
ATOM 1453 C CA . GLN A 1 175 ? 31.492 7.522 -25.016 1.00 71.19 175 GLN A CA 1
ATOM 1454 C C . GLN A 1 175 ? 30.835 6.300 -25.667 1.00 71.19 175 GLN A C 1
ATOM 1456 O O . GLN A 1 175 ? 31.246 5.924 -26.760 1.00 71.19 175 GLN A O 1
ATOM 1461 N N . ARG A 1 176 ? 29.797 5.691 -25.069 1.00 75.56 176 ARG A N 1
ATOM 1462 C CA . ARG A 1 176 ? 29.106 4.543 -25.692 1.00 75.56 176 ARG A CA 1
ATOM 1463 C C . ARG A 1 176 ? 28.256 4.964 -26.887 1.00 75.56 176 ARG A C 1
ATOM 1465 O O . ARG A 1 176 ? 28.217 4.249 -27.891 1.00 75.56 176 ARG A O 1
ATOM 1472 N N . ALA A 1 177 ? 27.600 6.121 -26.793 1.00 78.62 177 ALA A N 1
ATOM 1473 C CA . ALA A 1 177 ? 26.843 6.697 -27.899 1.00 78.62 177 ALA A CA 1
ATOM 1474 C C . ALA A 1 177 ? 27.784 7.105 -29.043 1.00 78.62 177 ALA A C 1
ATOM 1476 O O . ALA A 1 177 ? 27.558 6.719 -30.187 1.00 78.62 177 ALA A O 1
ATOM 1477 N N . ILE A 1 178 ? 28.895 7.770 -28.715 1.00 79.12 178 ILE A N 1
ATOM 1478 C CA . ILE A 1 178 ? 29.945 8.166 -29.661 1.00 79.12 178 ILE A CA 1
ATOM 1479 C C . ILE A 1 178 ? 30.573 6.933 -30.331 1.00 79.12 178 ILE A C 1
ATOM 1481 O O . ILE A 1 178 ? 30.663 6.871 -31.553 1.00 79.12 178 ILE A O 1
ATOM 1485 N N . GLN A 1 179 ? 30.940 5.901 -29.565 1.00 85.19 179 GLN A N 1
ATOM 1486 C CA . GLN A 1 179 ? 31.491 4.652 -30.105 1.00 85.19 179 GLN A CA 1
ATOM 1487 C C . GLN A 1 179 ? 30.504 3.949 -31.049 1.00 85.19 179 GLN A C 1
ATOM 1489 O O . GLN A 1 179 ? 30.905 3.378 -32.066 1.00 85.19 179 GLN A O 1
ATOM 1494 N N . SER A 1 180 ? 29.213 3.974 -30.715 1.00 87.44 180 SER A N 1
ATOM 1495 C CA . SER A 1 180 ? 28.165 3.401 -31.562 1.00 87.44 180 SER A CA 1
ATOM 1496 C C . SER A 1 180 ? 28.005 4.191 -32.859 1.00 87.44 180 SER A C 1
ATOM 1498 O O . SER A 1 180 ? 27.895 3.577 -33.919 1.00 87.44 180 SER A O 1
ATOM 1500 N N . LEU A 1 181 ? 28.067 5.525 -32.791 1.00 90.12 181 LEU A N 1
ATOM 1501 C CA . LEU A 1 181 ? 28.009 6.413 -33.951 1.00 90.12 181 LEU A CA 1
ATOM 1502 C C . LEU A 1 181 ? 29.167 6.144 -34.917 1.00 90.12 181 LEU A C 1
ATOM 1504 O O . LEU A 1 181 ? 28.907 5.801 -36.068 1.00 90.12 181 LEU A O 1
ATOM 1508 N N . TYR A 1 182 ? 30.414 6.150 -34.432 1.00 90.50 182 TYR A N 1
ATOM 1509 C CA . TYR A 1 182 ? 31.585 5.834 -35.261 1.00 90.50 182 TYR A CA 1
ATOM 1510 C C . TYR A 1 182 ? 31.493 4.438 -35.887 1.00 90.50 182 TYR A C 1
ATOM 1512 O O . TYR A 1 182 ? 31.825 4.243 -37.054 1.00 90.50 182 TYR A O 1
ATOM 1520 N N . ARG A 1 183 ? 31.001 3.439 -35.141 1.00 91.31 183 ARG A N 1
ATOM 1521 C CA . ARG A 1 183 ? 30.823 2.081 -35.676 1.00 91.31 183 ARG A CA 1
ATOM 1522 C C . ARG A 1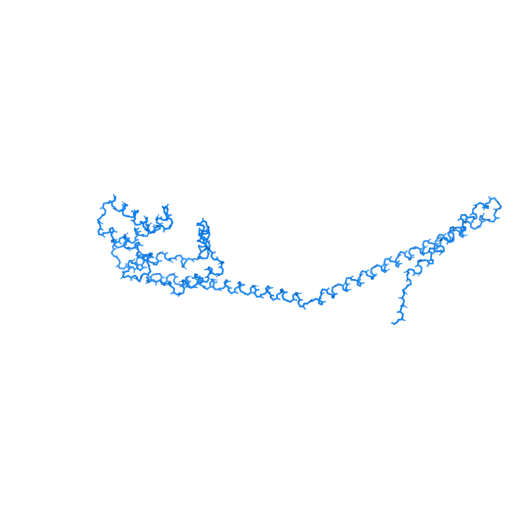 183 ? 29.798 2.039 -36.812 1.00 91.31 183 ARG A C 1
ATOM 1524 O O . ARG A 1 183 ? 30.001 1.303 -37.778 1.00 91.31 183 ARG A O 1
ATOM 1531 N N . ILE A 1 184 ? 28.683 2.755 -36.675 1.00 93.19 184 ILE A N 1
ATOM 1532 C CA . ILE A 1 184 ? 27.627 2.808 -37.694 1.00 93.19 184 ILE A CA 1
ATOM 1533 C C . ILE A 1 184 ? 28.131 3.553 -38.931 1.00 93.19 184 ILE A C 1
ATOM 1535 O O . ILE A 1 184 ? 27.974 3.052 -40.041 1.00 93.19 184 ILE A O 1
ATOM 1539 N N . GLU A 1 185 ? 28.787 4.693 -38.736 1.00 93.62 185 GLU A N 1
ATOM 1540 C CA . GLU A 1 185 ? 29.383 5.498 -39.802 1.00 93.62 185 GLU A CA 1
ATOM 1541 C C . GLU A 1 185 ? 30.400 4.691 -40.617 1.00 93.62 185 GLU A C 1
ATOM 1543 O O . GLU A 1 185 ? 30.243 4.556 -41.830 1.00 93.62 185 GLU A O 1
ATOM 1548 N N . LEU A 1 186 ? 31.365 4.041 -39.957 1.00 92.50 186 LEU A N 1
ATOM 1549 C CA . LEU A 1 186 ? 32.360 3.195 -40.625 1.00 92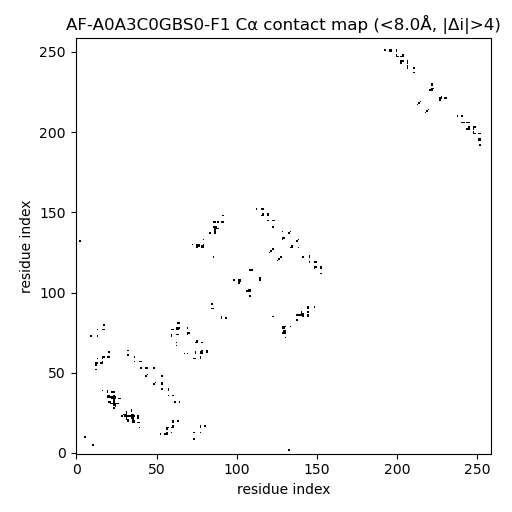.50 186 LEU A CA 1
ATOM 1550 C C . LEU A 1 186 ? 31.710 2.051 -41.413 1.00 92.50 186 LEU A C 1
ATOM 1552 O O . LEU A 1 186 ? 32.075 1.798 -42.560 1.00 92.50 186 LEU A O 1
ATOM 1556 N N . ARG A 1 187 ? 30.708 1.372 -40.835 1.00 92.12 187 ARG A N 1
ATOM 1557 C CA . ARG A 1 187 ? 29.965 0.313 -41.540 1.00 92.12 187 ARG A CA 1
ATOM 1558 C C . ARG A 1 187 ? 29.225 0.843 -42.765 1.00 92.12 187 ARG A C 1
ATOM 1560 O O . ARG A 1 187 ? 29.156 0.139 -43.769 1.00 92.12 187 ARG A O 1
ATOM 1567 N N . ASN A 1 188 ? 28.666 2.045 -42.685 1.00 91.75 188 ASN A N 1
ATOM 1568 C CA . ASN A 1 188 ? 27.971 2.666 -43.806 1.00 91.75 188 ASN A CA 1
ATOM 1569 C C . ASN A 1 188 ? 28.947 3.074 -44.912 1.00 91.75 188 ASN A C 1
ATOM 1571 O O . ASN A 1 188 ? 28.672 2.788 -46.074 1.00 91.75 188 ASN A O 1
ATOM 1575 N N . HIS A 1 189 ? 30.093 3.665 -44.566 1.00 89.38 189 HIS A N 1
ATOM 1576 C CA . HIS A 1 189 ? 31.131 4.017 -45.537 1.00 89.38 189 HIS A CA 1
ATOM 1577 C C . HIS A 1 189 ? 31.680 2.793 -46.273 1.00 89.38 189 HIS A C 1
ATOM 1579 O O . HIS A 1 189 ? 31.765 2.824 -47.498 1.00 89.38 189 HIS A O 1
ATOM 1585 N N . ILE A 1 190 ? 31.972 1.703 -45.554 1.00 88.88 190 ILE A N 1
ATOM 1586 C CA . ILE A 1 190 ? 32.427 0.445 -46.168 1.00 88.88 190 ILE A CA 1
ATOM 1587 C C . ILE A 1 190 ? 31.359 -0.092 -47.126 1.00 88.88 190 ILE A C 1
ATOM 1589 O O . ILE A 1 190 ? 31.650 -0.326 -48.291 1.00 88.88 190 ILE A O 1
ATOM 1593 N N . LYS A 1 191 ? 30.096 -0.185 -46.686 1.00 91.38 191 LYS A N 1
ATOM 1594 C CA . LYS A 1 191 ? 29.000 -0.650 -47.552 1.00 91.38 191 LYS A CA 1
ATOM 1595 C C . LYS A 1 191 ? 28.801 0.223 -48.789 1.00 91.38 191 LYS A C 1
ATOM 1597 O O . LYS A 1 191 ? 28.512 -0.299 -49.861 1.00 91.38 191 LYS A O 1
ATOM 1602 N N . LEU A 1 192 ? 28.894 1.545 -48.649 1.00 88.56 192 LEU A N 1
ATOM 1603 C CA . LEU A 1 192 ? 28.755 2.461 -49.779 1.00 88.56 192 LEU A CA 1
ATOM 1604 C C . LEU A 1 192 ? 29.903 2.273 -50.780 1.00 88.56 192 LEU A C 1
ATOM 1606 O O . LEU A 1 192 ? 29.647 2.259 -51.984 1.00 88.56 192 LEU A O 1
ATOM 1610 N N . SER A 1 193 ? 31.127 2.075 -50.281 1.00 87.38 193 SER A N 1
ATOM 1611 C CA . SER A 1 193 ? 32.295 1.728 -51.096 1.00 87.38 193 SER A CA 1
ATOM 1612 C C . SER A 1 193 ? 32.083 0.407 -51.834 1.00 87.38 193 SER A C 1
ATOM 1614 O O . SER A 1 193 ? 32.189 0.376 -53.055 1.00 87.38 193 SER A O 1
ATOM 1616 N N . ASP A 1 194 ? 31.659 -0.649 -51.134 1.00 89.38 194 ASP A N 1
ATOM 1617 C CA . ASP A 1 194 ? 31.409 -1.968 -51.731 1.00 89.38 194 ASP A CA 1
ATOM 1618 C C . ASP A 1 194 ? 30.355 -1.903 -52.854 1.00 89.38 194 ASP A C 1
ATOM 1620 O O . ASP A 1 194 ? 30.469 -2.562 -53.894 1.00 89.38 194 ASP A O 1
ATOM 1624 N N . ILE A 1 195 ? 29.312 -1.082 -52.672 1.00 87.94 195 ILE A N 1
ATOM 1625 C CA . ILE A 1 195 ? 28.288 -0.843 -53.699 1.00 87.94 195 ILE A CA 1
ATOM 1626 C C . ILE A 1 195 ? 28.890 -0.120 -54.910 1.00 87.94 195 ILE A C 1
ATOM 1628 O O . ILE A 1 195 ? 28.548 -0.460 -56.047 1.00 87.94 195 ILE A O 1
ATOM 1632 N N . ALA A 1 196 ? 29.751 0.877 -54.691 1.00 87.25 196 ALA A N 1
ATOM 1633 C CA . ALA A 1 196 ? 30.425 1.596 -55.768 1.00 87.25 196 ALA A CA 1
ATOM 1634 C C . ALA A 1 196 ? 31.343 0.660 -56.571 1.00 87.25 196 ALA A C 1
ATOM 1636 O O . ALA A 1 196 ? 31.231 0.619 -57.798 1.00 87.25 196 ALA A O 1
ATOM 1637 N N . ASP A 1 197 ? 32.140 -0.163 -55.888 1.00 88.62 197 ASP A N 1
ATOM 1638 C CA . ASP A 1 197 ? 33.023 -1.156 -56.505 1.00 88.62 197 ASP A CA 1
ATOM 1639 C C . ASP A 1 197 ? 32.241 -2.186 -57.320 1.00 88.62 197 ASP A C 1
ATOM 1641 O O . ASP A 1 197 ? 32.573 -2.475 -58.472 1.00 88.62 197 ASP A O 1
ATOM 1645 N N . THR A 1 198 ? 31.128 -2.684 -56.776 1.00 89.44 198 THR A N 1
ATOM 1646 C CA . THR A 1 198 ? 30.250 -3.616 -57.495 1.00 89.44 198 THR A CA 1
ATOM 1647 C C . THR A 1 198 ? 29.680 -2.979 -58.767 1.00 89.44 198 THR A C 1
ATOM 1649 O O . THR A 1 198 ? 29.710 -3.592 -59.837 1.00 89.44 198 THR A O 1
ATOM 1652 N N . LYS A 1 199 ? 29.187 -1.735 -58.692 1.00 89.06 199 LYS A N 1
ATOM 1653 C CA . LYS A 1 199 ? 28.621 -1.023 -59.853 1.00 89.06 199 LYS A CA 1
ATOM 1654 C C . LYS A 1 199 ? 29.667 -0.727 -60.920 1.00 89.06 199 LYS A C 1
ATOM 1656 O O . LYS A 1 199 ? 29.381 -0.881 -62.105 1.00 89.06 199 LYS A O 1
ATOM 1661 N N . ALA A 1 200 ? 30.862 -0.320 -60.517 1.00 90.19 200 ALA A N 1
ATOM 1662 C CA . ALA A 1 200 ? 31.953 -0.067 -61.440 1.00 90.19 200 ALA A CA 1
ATOM 1663 C C . ALA A 1 200 ? 32.428 -1.352 -62.127 1.00 90.19 200 ALA A C 1
ATOM 1665 O O . ALA A 1 200 ? 32.596 -1.352 -63.341 1.00 90.19 200 ALA A O 1
ATOM 1666 N N . ASN A 1 201 ? 32.541 -2.471 -61.404 1.00 89.00 201 ASN A N 1
ATOM 1667 C CA . ASN A 1 201 ? 32.872 -3.769 -62.002 1.00 89.00 201 ASN A CA 1
ATOM 1668 C C . ASN A 1 201 ? 31.820 -4.228 -63.030 1.00 89.00 201 ASN A C 1
ATOM 1670 O O . ASN A 1 201 ? 32.167 -4.728 -64.105 1.00 89.00 201 ASN A O 1
ATOM 1674 N N . ILE A 1 202 ? 30.531 -4.008 -62.749 1.00 90.31 202 ILE A N 1
ATOM 1675 C CA . ILE A 1 202 ? 29.456 -4.250 -63.724 1.00 90.31 202 ILE A CA 1
ATOM 1676 C C . ILE A 1 202 ? 29.629 -3.342 -64.952 1.00 90.31 202 ILE A C 1
ATOM 1678 O O . ILE A 1 202 ? 29.577 -3.830 -66.078 1.00 90.31 202 ILE A O 1
ATOM 1682 N N . LEU A 1 203 ? 29.889 -2.044 -64.768 1.00 89.81 203 LEU A N 1
ATOM 1683 C CA . LEU A 1 203 ? 30.032 -1.103 -65.885 1.00 89.81 203 LEU A CA 1
ATOM 1684 C C . LEU A 1 203 ? 31.267 -1.411 -66.753 1.00 89.81 203 LEU A C 1
ATOM 1686 O O . LEU A 1 203 ? 31.185 -1.353 -67.979 1.00 89.81 203 LEU A O 1
ATOM 1690 N N . LEU A 1 204 ? 32.382 -1.816 -66.134 1.00 89.44 204 LEU A N 1
ATOM 1691 C CA . LEU A 1 204 ? 33.591 -2.274 -66.822 1.00 89.44 204 LEU A CA 1
ATOM 1692 C C . LEU A 1 204 ? 33.319 -3.513 -67.681 1.00 89.44 204 LEU A C 1
ATOM 1694 O O . LEU A 1 204 ? 33.647 -3.523 -68.867 1.00 89.44 204 LEU A O 1
ATOM 1698 N N . SER A 1 205 ? 32.710 -4.548 -67.094 1.00 92.38 205 SER A N 1
ATOM 1699 C CA . SER A 1 205 ? 32.450 -5.815 -67.790 1.00 92.38 205 SER A CA 1
ATOM 1700 C C . SER A 1 205 ? 31.452 -5.657 -68.940 1.00 92.38 205 SER A C 1
ATOM 1702 O O . SER A 1 205 ? 31.700 -6.160 -70.035 1.00 92.38 205 SER A O 1
ATOM 1704 N N . VAL A 1 206 ? 30.368 -4.903 -68.741 1.00 92.56 206 VAL A N 1
ATOM 1705 C CA . VAL A 1 206 ? 29.366 -4.650 -69.787 1.00 92.56 206 VAL A CA 1
ATOM 1706 C C . VAL A 1 206 ? 29.964 -3.840 -70.939 1.00 92.56 206 VAL A C 1
ATOM 1708 O O . VAL A 1 206 ? 29.820 -4.243 -72.093 1.00 92.56 206 VAL A O 1
ATOM 1711 N N . ASN A 1 207 ? 30.693 -2.753 -70.659 1.00 91.69 207 ASN A N 1
ATOM 1712 C CA . ASN A 1 207 ? 31.340 -1.956 -71.708 1.00 91.69 207 ASN A CA 1
ATOM 1713 C C . ASN A 1 207 ? 32.410 -2.760 -72.466 1.00 91.69 207 ASN A C 1
ATOM 1715 O O . ASN A 1 207 ? 32.536 -2.614 -73.681 1.00 91.69 207 ASN A O 1
ATOM 1719 N N . ALA A 1 208 ? 33.142 -3.652 -71.787 1.00 89.88 208 ALA A N 1
ATOM 1720 C CA . ALA A 1 208 ? 34.095 -4.549 -72.439 1.00 89.88 208 ALA A CA 1
ATOM 1721 C C . ALA A 1 208 ? 33.401 -5.508 -73.424 1.00 89.88 208 ALA A C 1
ATOM 1723 O O . ALA A 1 208 ? 33.831 -5.611 -74.573 1.00 89.88 208 ALA A O 1
ATOM 1724 N N . ILE A 1 209 ? 32.293 -6.144 -73.016 1.00 90.94 209 ILE A N 1
ATOM 1725 C CA . ILE A 1 209 ? 31.489 -7.026 -73.885 1.00 90.94 209 ILE A CA 1
ATOM 1726 C C . ILE A 1 209 ? 30.958 -6.255 -75.101 1.00 90.94 209 ILE A C 1
ATOM 1728 O O . ILE A 1 209 ? 31.047 -6.732 -76.234 1.00 90.94 209 ILE A O 1
ATOM 1732 N N . ILE A 1 210 ? 30.431 -5.050 -74.873 1.00 88.50 210 ILE A N 1
ATOM 1733 C CA . ILE A 1 210 ? 29.906 -4.172 -75.922 1.00 88.50 210 ILE A CA 1
ATOM 1734 C C . ILE A 1 210 ? 30.991 -3.845 -76.958 1.00 88.50 210 ILE A C 1
ATOM 1736 O O . ILE A 1 210 ? 30.754 -3.992 -78.159 1.00 88.50 210 ILE A O 1
ATOM 1740 N N . ILE A 1 211 ? 32.187 -3.446 -76.510 1.00 88.38 211 ILE A N 1
ATOM 1741 C CA . ILE A 1 211 ? 33.315 -3.150 -77.402 1.00 88.38 211 ILE A CA 1
ATOM 1742 C C . ILE A 1 211 ? 33.708 -4.407 -78.188 1.00 88.38 211 ILE A C 1
ATOM 1744 O O . ILE A 1 211 ? 33.868 -4.325 -79.403 1.00 88.38 211 ILE A O 1
ATOM 1748 N N . SER A 1 212 ? 33.799 -5.579 -77.549 1.00 90.50 212 SER A N 1
ATOM 1749 C CA . SER A 1 212 ? 34.112 -6.836 -78.247 1.00 90.50 212 SER A CA 1
ATOM 1750 C C . SER A 1 212 ? 33.111 -7.158 -79.365 1.00 90.50 212 SER A C 1
ATOM 1752 O O . SER A 1 212 ? 33.522 -7.513 -80.470 1.00 90.50 212 SER A O 1
ATOM 1754 N N . LEU A 1 213 ? 31.806 -6.988 -79.122 1.00 87.88 213 LEU A N 1
ATOM 1755 C CA . LEU A 1 213 ? 30.768 -7.214 -80.136 1.00 87.88 213 LEU A CA 1
ATOM 1756 C C . LEU A 1 213 ? 30.819 -6.192 -81.274 1.00 87.88 213 LEU A C 1
ATOM 1758 O O . LEU A 1 213 ? 30.580 -6.552 -82.430 1.00 87.88 213 LEU A O 1
ATOM 1762 N N . LEU A 1 214 ? 31.128 -4.933 -80.961 1.00 86.25 214 LEU A N 1
ATOM 1763 C CA . LEU A 1 214 ? 31.278 -3.866 -81.946 1.00 86.25 214 LEU A CA 1
ATOM 1764 C C . LEU A 1 214 ? 32.480 -4.129 -82.861 1.00 86.25 214 LEU A C 1
ATOM 1766 O O . LEU A 1 214 ? 32.346 -4.035 -84.083 1.00 86.25 214 LEU A O 1
ATOM 1770 N N . LEU A 1 215 ? 33.619 -4.529 -82.285 1.00 83.19 215 LEU A N 1
ATOM 1771 C CA . LEU A 1 215 ? 34.818 -4.917 -83.033 1.00 83.19 215 LEU A CA 1
ATOM 1772 C C . LEU A 1 215 ? 34.551 -6.125 -83.945 1.00 83.19 215 LEU A C 1
ATOM 1774 O O . LEU A 1 215 ? 34.988 -6.127 -85.091 1.00 83.19 215 LEU A O 1
ATOM 1778 N N . ALA A 1 216 ? 33.803 -7.125 -83.468 1.00 85.81 216 ALA A N 1
ATOM 1779 C CA . ALA A 1 216 ? 33.515 -8.338 -84.235 1.00 85.81 216 ALA A CA 1
ATOM 1780 C C . ALA A 1 216 ? 32.497 -8.127 -85.373 1.00 85.81 216 ALA A C 1
ATOM 1782 O O . ALA A 1 216 ? 32.639 -8.725 -86.437 1.00 85.81 216 ALA A O 1
ATOM 1783 N N . ASN A 1 217 ? 31.463 -7.301 -85.162 1.00 82.31 217 ASN A N 1
ATOM 1784 C CA . ASN A 1 217 ? 30.312 -7.226 -86.075 1.00 82.31 217 ASN A CA 1
ATOM 1785 C C . ASN A 1 217 ? 30.219 -5.933 -86.890 1.00 82.31 217 ASN A C 1
ATOM 1787 O O . ASN A 1 217 ? 29.782 -5.975 -88.043 1.00 82.31 217 ASN A O 1
ATOM 1791 N N . LEU A 1 218 ? 30.549 -4.781 -86.291 1.00 80.31 218 LEU A N 1
ATOM 1792 C CA . LEU A 1 218 ? 30.382 -3.482 -86.946 1.00 80.31 218 LEU A CA 1
ATOM 1793 C C . LEU A 1 218 ? 31.629 -3.074 -87.723 1.00 80.31 218 LEU A C 1
ATOM 1795 O O . LEU A 1 218 ? 31.479 -2.653 -88.867 1.00 80.31 218 LEU A O 1
ATOM 1799 N N . LEU A 1 219 ? 32.834 -3.241 -87.163 1.00 75.12 219 LEU A N 1
ATOM 1800 C CA . LEU A 1 219 ? 34.068 -2.818 -87.842 1.00 75.12 219 LEU A CA 1
ATOM 1801 C C . LEU A 1 219 ? 34.228 -3.385 -89.265 1.00 75.12 219 LEU A C 1
ATOM 1803 O O . LEU A 1 219 ? 34.497 -2.587 -90.162 1.00 75.12 219 LEU A O 1
ATOM 1807 N N . PRO A 1 220 ? 33.994 -4.687 -89.536 1.00 78.00 220 PRO A N 1
ATOM 1808 C CA . PRO A 1 220 ? 34.138 -5.229 -90.891 1.00 78.00 220 PRO A CA 1
ATOM 1809 C C . PRO A 1 220 ? 33.164 -4.611 -91.906 1.00 78.00 220 PRO A C 1
ATOM 1811 O O . PRO A 1 220 ? 33.415 -4.636 -93.107 1.00 78.00 220 PRO A O 1
ATOM 1814 N N . LYS A 1 221 ? 32.034 -4.061 -91.439 1.00 76.94 221 LYS A N 1
ATOM 1815 C CA . LYS A 1 221 ? 30.999 -3.458 -92.289 1.00 76.94 221 LYS A CA 1
ATOM 1816 C C . LYS A 1 221 ? 31.243 -1.977 -92.577 1.00 76.94 221 LYS A C 1
ATOM 1818 O O . LYS A 1 221 ? 30.614 -1.461 -93.500 1.00 76.94 221 LYS A O 1
ATOM 1823 N N . LEU A 1 222 ? 32.121 -1.308 -91.824 1.00 72.88 222 LEU A N 1
ATOM 1824 C CA . LEU A 1 222 ? 32.436 0.117 -92.001 1.00 72.88 222 LEU A CA 1
ATOM 1825 C C . LEU A 1 222 ? 33.333 0.390 -93.215 1.00 72.88 222 LEU A C 1
ATOM 1827 O O . LEU A 1 222 ? 33.345 1.514 -93.701 1.00 72.88 222 LEU A O 1
ATOM 1831 N N . ASP A 1 223 ? 34.034 -0.626 -93.725 1.00 69.19 223 ASP A N 1
ATOM 1832 C CA . ASP A 1 223 ? 34.952 -0.504 -94.870 1.00 69.19 223 ASP A CA 1
ATOM 1833 C C . ASP A 1 223 ? 34.218 -0.491 -96.232 1.00 69.19 223 ASP A C 1
ATOM 1835 O O . ASP A 1 223 ? 34.792 -0.233 -97.286 1.00 69.19 223 ASP A O 1
ATOM 1839 N N . SER A 1 224 ? 32.907 -0.766 -96.229 1.00 75.75 224 SER A N 1
ATOM 1840 C CA . SER A 1 224 ? 32.068 -0.738 -97.433 1.00 75.75 224 SER A CA 1
ATOM 1841 C C . SER A 1 224 ? 31.514 0.675 -97.700 1.00 75.75 224 SER A C 1
ATOM 1843 O O . SER A 1 224 ? 30.824 1.212 -96.829 1.00 75.75 224 SER A O 1
ATOM 1845 N N . PRO A 1 225 ? 31.680 1.257 -98.911 1.00 69.50 225 PRO A N 1
ATOM 1846 C CA . PRO A 1 225 ? 31.222 2.618 -99.239 1.00 69.50 225 PRO A CA 1
ATOM 1847 C C . PRO A 1 225 ? 29.716 2.870 -99.044 1.00 69.50 225 PRO A C 1
ATOM 1849 O O . PRO A 1 225 ? 29.298 4.011 -98.848 1.00 69.50 225 PRO A O 1
ATOM 1852 N N . SER A 1 226 ? 28.895 1.812 -99.068 1.00 72.44 226 SER A N 1
ATOM 1853 C CA . SER A 1 226 ? 27.446 1.858 -98.821 1.00 72.44 226 SER A CA 1
ATOM 1854 C C . SER A 1 226 ? 27.070 2.093 -97.352 1.00 72.44 226 SER A C 1
ATOM 1856 O O . SER A 1 226 ? 25.952 2.510 -97.066 1.00 72.44 226 SER A O 1
ATOM 1858 N N . ASN A 1 227 ? 27.989 1.832 -96.419 1.00 80.38 227 ASN A N 1
ATOM 1859 C CA . ASN A 1 227 ? 27.738 1.798 -94.975 1.00 80.38 227 ASN A CA 1
ATOM 1860 C C . ASN A 1 227 ? 28.337 3.001 -94.230 1.00 80.38 227 ASN A C 1
ATOM 1862 O O . ASN A 1 227 ? 28.351 3.022 -92.999 1.00 80.38 227 ASN A O 1
ATOM 1866 N N . SER A 1 228 ? 28.790 4.030 -94.952 1.00 77.31 228 SER A N 1
ATOM 1867 C CA . SER A 1 228 ? 29.411 5.237 -94.383 1.00 77.31 228 SER A CA 1
ATOM 1868 C C . SER A 1 228 ? 28.537 5.950 -93.338 1.00 77.31 228 SER A C 1
ATOM 1870 O O . SER A 1 228 ? 29.051 6.602 -92.432 1.00 77.31 228 SER A O 1
ATOM 1872 N N . TYR A 1 229 ? 27.211 5.782 -93.401 1.00 82.31 229 TYR A N 1
ATOM 1873 C CA . TYR A 1 229 ? 26.276 6.338 -92.418 1.00 82.31 229 TYR A CA 1
ATOM 1874 C C . TYR A 1 229 ? 26.398 5.712 -91.010 1.00 82.31 229 TYR A C 1
ATOM 1876 O O . TYR A 1 229 ? 25.971 6.335 -90.039 1.00 82.31 229 TYR A O 1
ATOM 1884 N N . LEU A 1 230 ? 27.001 4.520 -90.864 1.00 83.19 230 LEU A N 1
ATOM 1885 C CA . LEU A 1 230 ? 27.228 3.870 -89.562 1.00 83.19 230 LEU A CA 1
ATOM 1886 C C . LEU A 1 230 ? 28.454 4.413 -88.809 1.00 83.19 230 LEU A C 1
ATOM 1888 O O . LEU A 1 230 ? 28.593 4.148 -87.612 1.00 83.19 230 LEU A O 1
ATOM 1892 N N . ILE A 1 231 ? 29.334 5.176 -89.466 1.00 82.81 231 ILE A N 1
ATOM 1893 C CA . ILE A 1 231 ? 30.595 5.644 -88.869 1.00 82.81 231 ILE A CA 1
ATOM 1894 C C . ILE A 1 231 ? 30.327 6.592 -87.691 1.00 82.81 231 ILE A C 1
ATOM 1896 O O . ILE A 1 231 ? 30.825 6.357 -86.590 1.00 82.81 231 ILE A O 1
ATOM 1900 N N . TYR A 1 232 ? 29.504 7.629 -87.887 1.00 85.50 232 TYR A N 1
ATOM 1901 C CA . TYR A 1 232 ? 29.246 8.635 -86.847 1.00 85.50 232 TYR A CA 1
ATOM 1902 C C . TYR A 1 232 ? 28.615 8.047 -85.569 1.00 85.50 232 TYR A C 1
ATOM 1904 O O . TYR A 1 232 ? 29.156 8.300 -84.490 1.00 85.50 232 TYR A O 1
ATOM 1912 N N . PRO A 1 233 ? 27.547 7.218 -85.635 1.00 87.25 233 PRO A N 1
ATOM 1913 C CA . PRO A 1 233 ? 27.006 6.557 -84.446 1.00 87.25 233 PRO A CA 1
ATOM 1914 C C . PRO A 1 233 ? 28.024 5.655 -83.740 1.00 87.25 23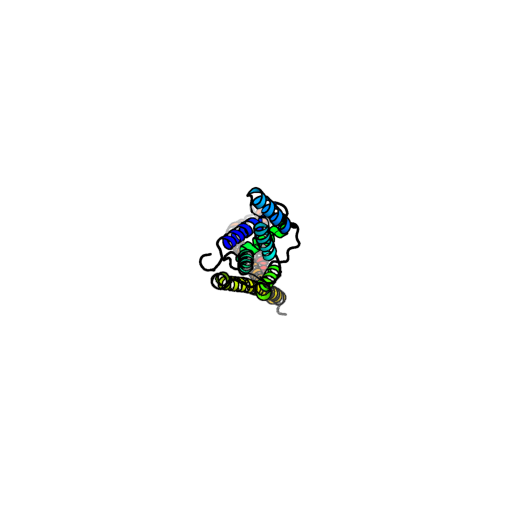3 PRO A C 1
ATOM 1916 O O . PRO A 1 233 ? 28.075 5.639 -82.512 1.00 87.25 233 PRO A O 1
ATOM 1919 N N . THR A 1 234 ? 28.867 4.945 -84.498 1.00 85.75 234 THR A N 1
ATOM 1920 C CA . THR A 1 234 ? 29.882 4.038 -83.941 1.00 85.75 234 THR A CA 1
ATOM 1921 C C . THR A 1 234 ? 30.948 4.800 -83.153 1.00 85.75 234 THR A C 1
ATOM 1923 O O . THR A 1 234 ? 31.281 4.410 -82.036 1.00 85.75 234 THR A O 1
ATOM 1926 N N . VAL A 1 235 ? 31.453 5.914 -83.691 1.00 86.31 235 VAL A N 1
ATOM 1927 C CA . VAL A 1 235 ? 32.469 6.741 -83.017 1.00 86.31 235 VAL A CA 1
ATOM 1928 C C . VAL A 1 235 ? 31.925 7.346 -81.724 1.00 86.31 235 VAL A C 1
ATOM 1930 O O . VAL A 1 235 ? 32.587 7.268 -80.690 1.00 86.31 235 VAL A O 1
ATOM 1933 N N . ILE A 1 236 ? 30.707 7.902 -81.756 1.00 90.44 236 ILE A N 1
ATOM 1934 C CA . ILE A 1 236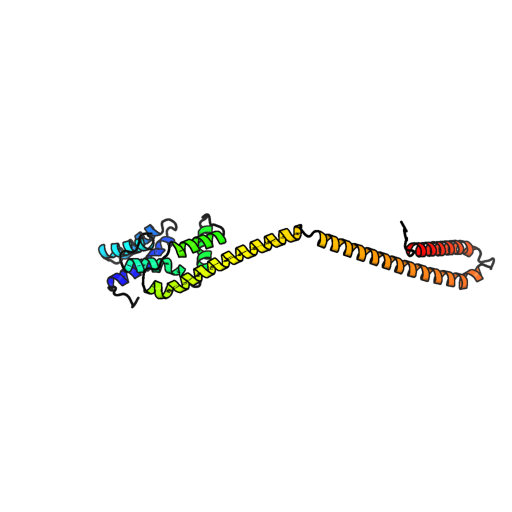 ? 30.049 8.452 -80.560 1.00 90.44 236 ILE A CA 1
ATOM 1935 C C . ILE A 1 236 ? 29.901 7.360 -79.498 1.00 90.44 236 ILE A C 1
ATOM 1937 O O . ILE A 1 236 ? 30.259 7.557 -78.338 1.00 90.44 236 ILE A O 1
ATOM 1941 N N . PHE A 1 237 ? 29.424 6.185 -79.898 1.00 88.19 237 PHE A N 1
ATOM 1942 C CA . PHE A 1 237 ? 29.191 5.072 -78.991 1.00 88.19 237 PHE A CA 1
ATOM 1943 C C . PHE A 1 237 ? 30.484 4.550 -78.337 1.00 88.19 237 PHE A C 1
ATOM 1945 O O . PHE A 1 237 ? 30.524 4.362 -77.121 1.00 88.19 237 PHE A O 1
ATOM 1952 N N . VAL A 1 238 ? 31.568 4.392 -79.108 1.00 88.19 238 VAL A N 1
ATOM 1953 C CA . VAL A 1 238 ? 32.889 4.006 -78.575 1.00 88.19 238 VAL A CA 1
ATOM 1954 C C . VAL A 1 238 ? 33.425 5.063 -77.607 1.00 88.19 238 VAL A C 1
ATOM 1956 O O . VAL A 1 238 ? 33.911 4.712 -76.532 1.00 88.19 238 VAL A O 1
ATOM 1959 N N . LEU A 1 239 ? 33.291 6.350 -77.939 1.00 91.81 239 LEU A N 1
ATOM 1960 C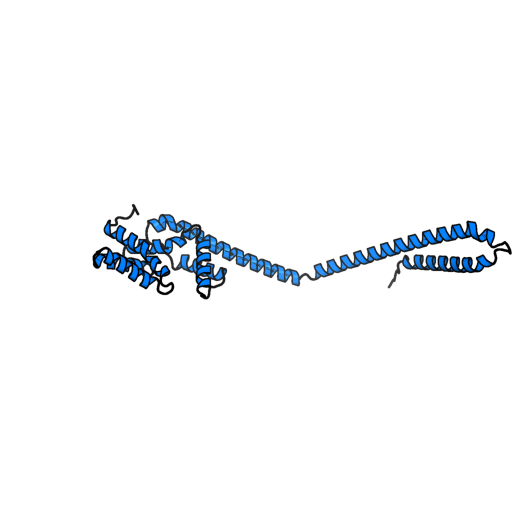 CA . LEU A 1 239 ? 33.737 7.448 -77.080 1.00 91.81 239 LEU A CA 1
ATOM 1961 C C . LEU A 1 239 ? 33.031 7.421 -75.719 1.00 91.81 239 LEU A C 1
ATOM 1963 O O . LEU A 1 239 ? 33.697 7.465 -74.684 1.00 91.81 239 LEU A O 1
ATOM 1967 N N . PHE A 1 240 ? 31.701 7.294 -75.702 1.00 92.00 240 PHE A N 1
ATOM 1968 C CA . PHE A 1 240 ? 30.939 7.207 -74.452 1.00 92.00 240 PHE A CA 1
ATOM 1969 C C . PHE A 1 240 ? 31.245 5.927 -73.664 1.00 92.00 240 PHE A C 1
ATOM 1971 O O . PHE A 1 240 ? 31.324 5.978 -72.437 1.00 92.00 240 PHE A O 1
ATOM 1978 N N . SER A 1 241 ? 31.481 4.800 -74.343 1.00 90.19 241 SER A N 1
ATOM 1979 C CA . SER A 1 241 ? 31.875 3.542 -73.697 1.00 90.19 241 SER A CA 1
ATOM 1980 C C . SER A 1 241 ? 33.234 3.660 -72.997 1.00 90.19 241 SER A C 1
ATOM 1982 O O . SER A 1 241 ? 33.384 3.226 -71.855 1.00 90.19 241 SER A O 1
ATOM 1984 N N . ILE A 1 242 ? 34.221 4.290 -73.642 1.00 90.12 242 ILE A N 1
ATOM 1985 C CA . ILE A 1 242 ? 35.548 4.522 -73.053 1.00 90.12 242 ILE A CA 1
ATOM 1986 C C . ILE A 1 242 ? 35.460 5.528 -71.900 1.00 90.12 242 ILE A C 1
ATOM 1988 O O . ILE A 1 242 ? 36.007 5.275 -70.829 1.00 90.12 242 ILE A O 1
ATOM 1992 N N . ALA A 1 243 ? 34.734 6.637 -72.074 1.00 91.62 243 ALA A N 1
ATOM 1993 C CA . ALA A 1 243 ? 34.539 7.629 -71.015 1.00 91.62 243 ALA A CA 1
ATOM 1994 C C . ALA A 1 243 ? 33.865 7.017 -69.771 1.00 91.62 243 ALA A C 1
ATOM 1996 O O . ALA A 1 243 ? 34.301 7.251 -68.644 1.00 91.62 243 ALA A O 1
ATOM 1997 N N . SER A 1 244 ? 32.849 6.176 -69.982 1.00 91.69 244 SER A N 1
ATOM 1998 C CA . SER A 1 244 ? 32.167 5.410 -68.935 1.00 91.69 244 SER A CA 1
ATOM 1999 C C . SER A 1 244 ? 33.126 4.454 -68.210 1.00 91.69 244 SER A C 1
ATOM 2001 O O . SER A 1 244 ? 33.175 4.439 -66.980 1.00 91.69 244 SER A O 1
ATOM 2003 N N . MET A 1 245 ? 33.972 3.736 -68.957 1.00 89.75 245 MET A N 1
ATOM 2004 C CA . MET A 1 245 ? 34.992 2.843 -68.400 1.00 89.75 245 MET A CA 1
ATOM 2005 C C . MET A 1 245 ? 36.015 3.599 -67.533 1.00 89.75 245 MET A C 1
ATOM 2007 O O . MET A 1 245 ? 36.305 3.176 -66.416 1.00 89.75 245 MET A O 1
ATOM 2011 N N . ILE A 1 246 ? 36.513 4.747 -68.007 1.00 90.00 246 ILE A N 1
ATOM 2012 C CA . ILE A 1 246 ? 37.452 5.602 -67.261 1.00 90.00 246 ILE A CA 1
ATOM 2013 C C . ILE A 1 246 ? 36.818 6.088 -65.951 1.00 90.00 246 ILE A C 1
ATOM 2015 O O . ILE A 1 246 ? 37.445 6.004 -64.896 1.00 90.00 246 ILE A O 1
ATOM 2019 N N . MET A 1 247 ? 35.564 6.548 -65.999 1.00 88.50 247 MET A N 1
ATOM 2020 C CA . MET A 1 247 ? 34.831 6.996 -64.810 1.00 88.50 247 MET A CA 1
ATOM 2021 C C . MET A 1 247 ? 34.638 5.873 -63.784 1.00 88.50 247 MET A C 1
ATOM 2023 O O . MET A 1 247 ? 34.776 6.121 -62.589 1.00 88.50 247 MET A O 1
ATOM 2027 N N . SER A 1 248 ? 34.376 4.637 -64.221 1.00 88.31 248 SER A N 1
ATOM 2028 C CA . SER A 1 248 ? 34.307 3.480 -63.317 1.00 88.31 248 SER A CA 1
ATOM 2029 C C . SER A 1 248 ? 35.626 3.192 -62.621 1.00 88.31 248 SER A C 1
ATOM 2031 O O . SER A 1 248 ? 35.628 3.038 -61.407 1.00 88.31 248 SER A O 1
ATOM 2033 N N . VAL A 1 249 ? 36.744 3.176 -63.355 1.00 86.38 249 VAL A N 1
ATOM 2034 C CA . VAL A 1 249 ? 38.071 2.940 -62.755 1.00 86.38 249 VAL A CA 1
ATOM 2035 C C . VAL A 1 249 ? 38.425 4.032 -61.744 1.00 86.38 249 VAL A C 1
ATOM 2037 O O . VAL A 1 249 ? 39.007 3.748 -60.699 1.00 86.38 249 VAL A O 1
ATOM 2040 N N . LEU A 1 250 ? 38.072 5.288 -62.033 1.00 84.88 250 LEU A N 1
ATOM 2041 C CA . LEU A 1 250 ? 38.290 6.395 -61.102 1.00 84.88 250 LEU A CA 1
ATOM 2042 C C . LEU A 1 250 ? 37.425 6.273 -59.842 1.00 84.88 250 LEU A C 1
ATOM 2044 O O . LEU A 1 250 ? 37.903 6.602 -58.761 1.00 84.88 250 LEU A O 1
ATOM 2048 N N . ALA A 1 251 ? 36.189 5.784 -59.966 1.00 82.44 251 ALA A N 1
ATOM 2049 C CA . ALA A 1 251 ? 35.276 5.610 -58.837 1.00 82.44 251 ALA A CA 1
ATOM 2050 C C . ALA A 1 251 ? 35.702 4.488 -57.873 1.00 82.44 251 ALA A C 1
ATOM 2052 O O . ALA A 1 251 ? 35.420 4.590 -56.684 1.00 82.44 251 ALA A O 1
ATOM 2053 N N . THR A 1 252 ? 36.396 3.455 -58.364 1.00 82.00 252 THR A N 1
ATOM 2054 C CA . THR A 1 252 ? 36.913 2.341 -57.541 1.00 82.00 252 THR A CA 1
ATOM 2055 C C . THR A 1 252 ? 38.320 2.570 -57.016 1.00 82.00 252 THR A C 1
ATOM 2057 O O . THR A 1 252 ? 38.841 1.765 -56.247 1.00 82.00 252 THR A O 1
ATOM 2060 N N . ARG A 1 253 ? 39.007 3.621 -57.478 1.00 75.44 253 ARG A N 1
ATOM 2061 C CA . ARG A 1 253 ? 40.365 3.903 -57.023 1.00 75.44 253 ARG A CA 1
ATOM 2062 C C . ARG A 1 253 ? 40.290 4.604 -55.665 1.00 75.44 253 ARG A C 1
ATOM 2064 O O . ARG A 1 253 ? 39.823 5.743 -55.609 1.00 75.44 253 ARG A O 1
ATOM 2071 N N . PRO A 1 254 ? 40.798 3.995 -54.581 1.00 67.12 254 PRO A N 1
ATOM 2072 C CA . PRO A 1 254 ? 40.843 4.675 -53.299 1.00 67.12 254 PRO A CA 1
ATOM 2073 C C . PRO A 1 254 ? 41.755 5.903 -53.409 1.00 67.12 254 PRO A C 1
ATOM 2075 O O . PRO A 1 254 ? 42.890 5.812 -53.891 1.00 67.12 254 PRO A O 1
ATOM 2078 N N . LYS A 1 255 ? 41.268 7.063 -52.958 1.00 59.50 255 LYS A N 1
ATOM 2079 C CA . LYS A 1 255 ? 42.129 8.217 -52.688 1.00 59.50 255 LYS A CA 1
ATOM 2080 C C . LYS A 1 255 ? 42.935 7.911 -51.430 1.00 59.50 255 LYS A C 1
ATOM 2082 O O . LYS A 1 255 ? 42.425 8.007 -50.320 1.00 59.50 255 LYS A O 1
ATOM 2087 N N . VAL A 1 256 ? 44.186 7.513 -51.616 1.00 53.44 256 VAL A N 1
ATOM 2088 C CA . VAL A 1 256 ? 45.196 7.565 -50.558 1.00 53.44 256 VAL A CA 1
ATOM 2089 C C . VAL A 1 256 ? 45.703 9.000 -50.484 1.00 53.44 256 VAL A C 1
ATOM 2091 O O . VAL A 1 256 ? 46.648 9.370 -51.178 1.00 53.44 256 VAL A O 1
ATOM 2094 N N . ASP A 1 257 ? 45.028 9.825 -49.686 1.00 46.66 257 ASP A N 1
ATOM 2095 C CA . ASP A 1 257 ? 45.611 11.085 -49.233 1.00 46.66 257 ASP A CA 1
ATOM 2096 C C . ASP A 1 257 ? 46.678 10.726 -48.188 1.00 46.66 257 ASP A C 1
ATOM 2098 O O . ASP A 1 257 ? 46.381 10.481 -47.022 1.00 46.66 257 ASP A O 1
ATOM 2102 N N . ASN A 1 258 ? 47.931 10.610 -48.637 1.00 45.00 258 ASN A N 1
ATOM 2103 C CA . ASN A 1 258 ? 49.088 10.568 -47.748 1.00 45.00 258 ASN A CA 1
ATOM 2104 C C . ASN A 1 258 ? 49.379 12.008 -47.306 1.00 45.00 258 ASN A C 1
ATOM 2106 O O . ASN A 1 258 ? 50.102 12.729 -47.996 1.00 45.00 258 ASN A O 1
ATOM 2110 N N . ALA A 1 259 ? 48.789 12.416 -46.187 1.00 36.88 259 ALA A N 1
ATOM 2111 C CA . ALA A 1 259 ? 49.145 13.623 -45.448 1.00 36.88 259 ALA A CA 1
ATOM 2112 C C . ALA A 1 259 ? 49.364 13.261 -43.977 1.00 36.88 259 ALA A C 1
ATOM 2114 O O . ALA A 1 259 ? 48.548 12.474 -43.445 1.00 36.88 259 ALA A O 1
#

Foldseek 3Di:
DPPDPDDPLLVVLLVLLLVLLQVLCVPPVVCSLVSSLVVLLVVCVVVVHDPVSSVSSNVLSVLLPDLDDDPDPSNLVSVCSSVLLLQDPCNVVVLVVVQVVCVVVVHDHDDPLVSLVVVLCCLPPRDDRDDPVCCVRRVVSNVVSSVVSVVVNVVVVVVVVVVVVVVVVVVVPVVVVVVVVVVVVVVVVVVVLVVLLVVLVVLQVVLVVVVVCCVVPVVVVCVDPVCVVVVVVSVVSNVVSVVSNVVSVVSNDDPPPPD

Nearest PDB structures (foldseek):
  8i7r-assembly1_Fm  TM=1.851E-01  e=4.180E+00  Mus musculus

Radius of gyration: 46.66 Å; Cα contacts (8 Å, |Δi|>4): 178; chains: 1; bounding box: 87×34×133 Å